Protein AF-0000000074186055 (afdb_homodimer)

Secondary structure (DSSP, 8-state):
-------------------------------------------HHHHHHGGGTSTTHHHHHHHHTT-SSHHHHHHHHTTSS-GGGGT-SSHHHHHHHHHHTT--BTTT---GGGS-TT---EE-TTT---EESSHHHHHHHHHHHHHHHHHHHHHHHHHHHHHHHHHHHHHS-TT------/-------------------------------------------HHHHHHGGGTSTTHHHHHHHHTT-SSHHHHHHHHTTSS-GGGGT-SSHHHHHHHHHHTT--BTTT---GGGS-TT---EE-TTT---EESSHHHHHHHHHHHHHHHHHHHHHHHHHHHHHHHHHHHHHS-TT------

Solvent-accessible surface area (backbone atoms only — not comparable to full-atom values): 21741 Å² total; per-residue (Å²): 136,81,81,76,77,78,77,77,78,77,77,80,73,79,74,75,74,68,74,71,72,70,65,66,75,70,70,70,69,63,67,60,73,61,74,54,78,72,61,61,64,71,50,71,66,58,49,55,49,50,27,74,80,31,77,57,44,46,57,47,44,29,56,65,53,58,39,91,44,70,66,54,52,50,33,38,62,71,65,72,42,63,54,56,83,41,76,29,94,45,55,46,57,50,37,52,45,54,59,57,64,67,57,34,17,70,55,83,52,43,41,66,89,71,45,55,93,85,48,59,75,42,61,40,86,62,45,61,76,48,26,21,54,42,70,64,40,42,61,70,33,36,81,62,45,65,75,37,37,64,55,52,26,40,52,50,41,38,51,49,52,47,48,52,52,50,52,47,44,67,74,52,51,83,78,71,67,78,69,82,122,133,81,83,77,78,78,78,76,77,76,76,78,73,79,73,75,74,67,73,71,70,70,66,67,76,72,70,69,67,64,67,62,72,62,71,56,80,73,62,63,64,71,50,71,66,59,50,55,50,50,27,76,80,33,78,57,44,46,57,48,44,30,56,66,54,59,38,92,43,68,66,52,52,51,33,38,62,70,65,72,40,62,54,55,82,41,75,29,93,42,57,45,58,50,39,51,45,52,60,56,66,67,56,33,17,69,55,82,52,44,42,65,90,70,46,56,92,84,48,58,76,42,62,41,87,63,46,61,76,46,26,21,55,42,71,66,41,43,61,70,33,36,82,64,45,65,75,36,37,64,54,52,25,40,51,48,41,38,51,48,54,46,48,53,52,51,51,48,44,67,74,52,51,84,78,70,66,77,68,82,123

Structure (mmCIF, N/CA/C/O backbone):
data_AF-0000000074186055-model_v1
#
loop_
_entity.id
_entity.type
_entity.pdbx_description
1 polymer 'MYND-type domain-containing protein'
#
loop_
_atom_site.group_PDB
_atom_site.id
_atom_site.type_symbol
_atom_site.label_atom_id
_atom_site.label_alt_id
_atom_site.label_comp_id
_atom_site.label_asym_id
_atom_site.label_entity_id
_atom_site.label_seq_id
_atom_site.pdbx_PDB_ins_code
_atom_site.Cartn_x
_atom_site.Cartn_y
_atom_site.Cartn_z
_atom_site.occupancy
_atom_site.B_iso_or_equiv
_atom_site.auth_seq_id
_atom_site.auth_comp_id
_atom_site.auth_asym_id
_atom_site.auth_atom_id
_atom_site.pdbx_PDB_model_num
ATOM 1 N N . MET A 1 1 ? 12.516 71.25 76.062 1 31.53 1 MET A N 1
ATOM 2 C CA . MET A 1 1 ? 11.945 70.688 74.812 1 31.53 1 MET A CA 1
ATOM 3 C C . MET A 1 1 ? 12.547 69.312 74.562 1 31.53 1 MET A C 1
ATOM 5 O O . MET A 1 1 ? 13.766 69.125 74.438 1 31.53 1 MET A O 1
ATOM 9 N N . ALA A 1 2 ? 11.891 68.188 74.938 1 37.94 2 ALA A N 1
ATOM 10 C CA . ALA A 1 2 ? 12.289 66.812 75.188 1 37.94 2 ALA A CA 1
ATOM 11 C C . ALA A 1 2 ? 12.719 66.125 73.875 1 37.94 2 ALA A C 1
ATOM 13 O O . ALA A 1 2 ? 12.234 66.438 72.812 1 37.94 2 ALA A O 1
ATOM 14 N N . PRO A 1 3 ? 13.883 65.438 73.812 1 41.94 3 PRO A N 1
ATOM 15 C CA . PRO A 1 3 ? 14.594 64.812 72.688 1 41.94 3 PRO A CA 1
ATOM 16 C C . PRO A 1 3 ? 13.797 63.688 72.062 1 41.94 3 PRO A C 1
ATOM 18 O O . PRO A 1 3 ? 13.109 62.938 72.75 1 41.94 3 PRO A O 1
ATOM 21 N N . ARG A 1 4 ? 13.164 63.875 70.938 1 39.94 4 ARG A N 1
ATOM 22 C CA . ARG A 1 4 ? 12.297 63.031 70.125 1 39.94 4 ARG A CA 1
ATOM 23 C C . ARG A 1 4 ? 12.992 61.719 69.812 1 39.94 4 ARG A C 1
ATOM 25 O O . ARG A 1 4 ? 14.117 61.719 69.25 1 39.94 4 ARG A O 1
ATOM 32 N N . SER A 1 5 ? 12.82 60.719 70.625 1 34.84 5 SER A N 1
ATOM 33 C CA . SER A 1 5 ? 13.336 59.375 70.5 1 34.84 5 SER A CA 1
ATOM 34 C C . SER A 1 5 ? 13.102 58.812 69.125 1 34.84 5 SER A C 1
ATOM 36 O O . SER A 1 5 ? 12 58.875 68.562 1 34.84 5 SER A O 1
ATOM 38 N N . ARG A 1 6 ? 14.094 58.781 68.25 1 36.84 6 ARG A N 1
ATOM 39 C CA . ARG A 1 6 ? 14.188 58.312 66.875 1 36.84 6 ARG A CA 1
ATOM 40 C C . ARG A 1 6 ? 13.797 56.844 66.75 1 36.84 6 ARG A C 1
ATOM 42 O O . ARG A 1 6 ? 14.445 56 67.375 1 36.84 6 ARG A O 1
ATOM 49 N N . GLN A 1 7 ? 12.508 56.531 66.812 1 30.34 7 GLN A N 1
ATOM 50 C CA . GLN A 1 7 ? 12.023 55.156 66.75 1 30.34 7 GLN A CA 1
ATOM 51 C C . GLN A 1 7 ? 12.641 54.406 65.562 1 30.34 7 GLN A C 1
ATOM 53 O O . GLN A 1 7 ? 12.648 54.906 64.438 1 30.34 7 GLN A O 1
ATOM 58 N N . ARG A 1 8 ? 13.578 53.5 65.812 1 30.53 8 ARG A N 1
ATOM 59 C CA . ARG A 1 8 ? 14.336 52.594 64.938 1 30.53 8 ARG A CA 1
ATOM 60 C C . ARG A 1 8 ? 13.398 51.688 64.125 1 30.53 8 ARG A C 1
ATOM 62 O O . ARG A 1 8 ? 12.562 50.969 64.688 1 30.53 8 ARG A O 1
ATOM 69 N N . ARG A 1 9 ? 12.922 52.125 63.031 1 31.14 9 ARG A N 1
ATOM 70 C CA . ARG A 1 9 ? 12.039 51.312 62.188 1 31.14 9 ARG A CA 1
ATOM 71 C C . ARG A 1 9 ? 12.625 49.938 61.906 1 31.14 9 ARG A C 1
ATOM 73 O O . ARG A 1 9 ? 13.82 49.812 61.625 1 31.14 9 ARG A O 1
ATOM 80 N N . HIS A 1 10 ? 12.195 48.906 62.625 1 29.44 10 HIS A N 1
ATOM 81 C CA . HIS A 1 10 ? 12.539 47.5 62.469 1 29.44 10 HIS A CA 1
ATOM 82 C C . HIS A 1 10 ? 12.445 47.031 61.031 1 29.44 10 HIS A C 1
ATOM 84 O O . HIS A 1 10 ? 11.516 47.438 60.312 1 29.44 10 HIS A O 1
ATOM 90 N N . LYS A 1 11 ? 13.57 46.812 60.375 1 30.84 11 LYS A N 1
ATOM 91 C CA . LYS A 1 11 ? 13.766 46.281 59.031 1 30.84 11 LYS A CA 1
ATOM 92 C C . LYS A 1 11 ? 13.008 44.969 58.844 1 30.84 11 LYS A C 1
ATOM 94 O O . LYS A 1 11 ? 13.094 44.094 59.688 1 30.84 11 LYS A O 1
ATOM 99 N N . LYS A 1 12 ? 11.82 45.062 58.219 1 31.42 12 LYS A N 1
ATOM 100 C CA . LYS A 1 12 ? 11.016 43.906 57.844 1 31.42 12 LYS A CA 1
ATOM 101 C C . LYS A 1 12 ? 11.883 42.812 57.219 1 31.42 12 LYS A C 1
ATOM 103 O O . LYS A 1 12 ? 12.82 43.094 56.469 1 31.42 12 LYS A O 1
ATOM 108 N N . SER A 1 13 ? 11.992 41.625 57.812 1 32.31 13 SER A N 1
ATOM 109 C CA . SER A 1 13 ? 12.672 40.406 57.469 1 32.31 13 SER A CA 1
ATOM 110 C C . SER A 1 13 ? 12.273 39.906 56.094 1 32.31 13 SER A C 1
ATOM 112 O O . SER A 1 13 ? 11.102 40 55.688 1 32.31 13 SER A O 1
ATOM 114 N N . PRO A 1 14 ? 13.258 39.812 55.188 1 31.3 14 PRO A N 1
ATOM 115 C CA . PRO A 1 14 ? 13.031 39.406 53.812 1 31.3 14 PRO A CA 1
ATOM 116 C C . PRO A 1 14 ? 12.266 38.094 53.688 1 31.3 14 PRO A C 1
ATOM 118 O O . PRO A 1 14 ? 12.391 37.219 54.562 1 31.3 14 PRO A O 1
ATOM 121 N N . SER A 1 15 ? 10.969 38.188 53.406 1 31.44 15 SER A N 1
ATOM 122 C CA . SER A 1 15 ? 10.141 37 53.156 1 31.44 15 SER A CA 1
ATOM 123 C C . SER A 1 15 ? 10.883 35.969 52.312 1 31.44 15 SER A C 1
ATOM 125 O O . SER A 1 15 ? 11.656 36.344 51.438 1 31.44 15 SER A O 1
ATOM 127 N N . SER A 1 16 ? 11.211 34.875 52.938 1 29.39 16 SER A N 1
ATOM 128 C CA . SER A 1 16 ? 11.805 33.656 52.375 1 29.39 16 SER A CA 1
ATOM 129 C C . SER A 1 16 ? 11.086 33.219 51.094 1 29.39 16 SER A C 1
ATOM 131 O O . SER A 1 16 ? 9.875 33 51.125 1 29.39 16 SER A O 1
ATOM 133 N N . VAL A 1 17 ? 11.445 33.906 50 1 33.75 17 VAL A N 1
ATOM 134 C CA . VAL A 1 17 ? 10.898 33.438 48.719 1 33.75 17 VAL A CA 1
ATOM 135 C C . VAL A 1 17 ? 10.938 31.922 48.656 1 33.75 17 VAL A C 1
ATOM 137 O O . VAL A 1 17 ? 12 31.312 48.812 1 33.75 17 VAL A O 1
ATOM 140 N N . THR A 1 18 ? 9.875 31.281 49.188 1 35.22 18 THR A N 1
ATOM 141 C CA . THR A 1 18 ? 9.758 29.828 49.031 1 35.22 18 THR A CA 1
ATOM 142 C C . THR A 1 18 ? 10.203 29.406 47.656 1 35.22 18 THR A C 1
ATOM 144 O O . THR A 1 18 ? 9.836 30.031 46.656 1 35.22 18 THR A O 1
ATOM 147 N N . PRO A 1 19 ? 11.398 28.781 47.625 1 32.88 19 PRO A N 1
ATOM 148 C CA . PRO A 1 19 ? 11.852 28.328 46.312 1 32.88 19 PRO A CA 1
ATOM 149 C C . PRO A 1 19 ? 10.742 27.625 45.5 1 32.88 19 PRO A C 1
ATOM 151 O O . PRO A 1 19 ? 9.977 26.844 46.062 1 32.88 19 PRO A O 1
ATOM 154 N N . VAL A 1 20 ? 10.031 28.422 44.688 1 36.06 20 VAL A N 1
ATOM 155 C CA . VAL A 1 20 ? 9.086 27.719 43.812 1 36.06 20 VAL A CA 1
ATOM 156 C C . VAL A 1 20 ? 9.719 26.422 43.344 1 36.06 20 VAL A C 1
ATOM 158 O O . VAL A 1 20 ? 10.797 26.438 42.75 1 36.06 20 VAL A O 1
ATOM 161 N N . VAL A 1 21 ? 9.555 25.344 44.094 1 29.86 21 VAL A N 1
ATOM 162 C CA . VAL A 1 21 ? 9.93 24.031 43.562 1 29.86 21 VAL A CA 1
ATOM 163 C C . VAL A 1 21 ? 9.523 23.953 42.094 1 29.86 21 VAL A C 1
ATOM 165 O O . VAL A 1 21 ? 8.344 24.062 41.75 1 29.86 21 VAL A O 1
ATOM 168 N N . VAL A 1 22 ? 10.375 24.625 41.25 1 31.83 22 VAL A N 1
ATOM 169 C CA . VAL A 1 22 ? 10.133 24.359 39.812 1 31.83 22 VAL A CA 1
ATOM 170 C C . VAL A 1 22 ? 9.797 22.875 39.625 1 31.83 22 VAL A C 1
ATOM 172 O O . VAL A 1 22 ? 10.562 22 40.031 1 31.83 22 VAL A O 1
ATOM 175 N N . THR A 1 23 ? 8.539 22.516 40.031 1 32.12 23 THR A N 1
ATOM 176 C CA . THR A 1 23 ? 8.227 21.141 39.656 1 32.12 23 THR A CA 1
ATOM 177 C C . THR A 1 23 ? 8.82 20.797 38.281 1 32.12 23 THR A C 1
ATOM 179 O O . THR A 1 23 ? 8.703 21.578 37.344 1 32.12 23 THR A O 1
ATOM 182 N N . PRO A 1 24 ? 9.938 20.078 38.375 1 31.02 24 PRO A N 1
ATOM 183 C CA . PRO A 1 24 ? 10.492 19.719 37.062 1 31.02 24 PRO A CA 1
ATOM 184 C C . PRO A 1 24 ? 9.406 19.422 36.031 1 31.02 24 PRO A C 1
ATOM 186 O O . PRO A 1 24 ? 8.289 19.031 36.406 1 31.02 24 PRO A O 1
ATOM 189 N N . PRO A 1 25 ? 9.469 20.25 34.938 1 30.92 25 PRO A N 1
ATOM 190 C CA . PRO A 1 25 ? 8.5 19.891 33.906 1 30.92 25 PRO A CA 1
ATOM 191 C C . PRO A 1 25 ? 8.258 18.375 33.844 1 30.92 25 PRO A C 1
ATOM 193 O O . PRO A 1 25 ? 9.148 17.594 34.156 1 30.92 25 PRO A O 1
ATOM 196 N N . THR A 1 26 ? 7.105 17.969 34.312 1 30.53 26 THR A N 1
ATOM 197 C CA . THR A 1 26 ? 6.691 16.594 34.094 1 30.53 26 THR A CA 1
ATOM 198 C C . THR A 1 26 ? 7.191 16.109 32.719 1 30.53 26 THR A C 1
ATOM 200 O O . THR A 1 26 ? 7.117 16.844 31.734 1 30.53 26 THR A O 1
ATOM 203 N N . VAL A 1 27 ? 8.266 15.406 32.812 1 30.95 27 VAL A N 1
ATOM 204 C CA . VAL A 1 27 ? 8.688 14.609 31.688 1 30.95 27 VAL A CA 1
ATOM 205 C C . VAL A 1 27 ? 7.465 14.086 30.938 1 30.95 27 VAL A C 1
ATOM 207 O O . VAL A 1 27 ? 6.66 13.328 31.484 1 30.95 27 VAL A O 1
ATOM 210 N N . VAL A 1 28 ? 6.809 15.039 30.281 1 30.77 28 VAL A N 1
ATOM 211 C CA . VAL A 1 28 ? 5.875 14.43 29.344 1 30.77 28 VAL A CA 1
ATOM 212 C C . VAL A 1 28 ? 6.438 13.094 28.859 1 30.77 28 VAL A C 1
ATOM 214 O O . VAL A 1 28 ? 7.547 13.039 28.328 1 30.77 28 VAL A O 1
ATOM 217 N N . THR A 1 29 ? 6.266 12.109 29.703 1 28.66 29 THR A N 1
ATOM 218 C CA . THR A 1 29 ? 6.496 10.781 29.156 1 28.66 29 THR A CA 1
ATOM 219 C C . THR A 1 29 ? 6.047 10.719 27.688 1 28.66 29 THR A C 1
ATOM 221 O O . THR A 1 29 ? 4.859 10.859 27.391 1 28.66 29 THR A O 1
ATOM 224 N N . SER A 1 30 ? 6.809 11.422 26.969 1 30.27 30 SER A N 1
ATOM 225 C CA . SER A 1 30 ? 6.633 11.133 25.547 1 30.27 30 SER A CA 1
ATOM 226 C C . SER A 1 30 ? 6.238 9.672 25.328 1 30.27 30 SER A C 1
ATOM 228 O O . SER A 1 30 ? 6.988 8.758 25.688 1 30.27 30 SER A O 1
ATOM 230 N N . VAL A 1 31 ? 5.082 9.414 25.859 1 29.95 31 VAL A N 1
ATOM 231 C CA . VAL A 1 31 ? 4.742 8.078 25.375 1 29.95 31 VAL A CA 1
ATOM 232 C C . VAL A 1 31 ? 5.316 7.883 23.969 1 29.95 31 VAL A C 1
ATOM 234 O O . VAL A 1 31 ? 5.012 8.656 23.047 1 29.95 31 VAL A O 1
ATOM 237 N N . PRO A 1 32 ? 6.652 7.738 23.938 1 30.91 32 PRO A N 1
ATOM 238 C CA . PRO A 1 32 ? 7.137 7.344 22.609 1 30.91 32 PRO A CA 1
ATOM 239 C C . PRO A 1 32 ? 6.133 6.48 21.844 1 30.91 32 PRO A C 1
ATOM 241 O O . PRO A 1 32 ? 5.617 5.5 22.391 1 30.91 32 PRO A O 1
ATOM 244 N N . LEU A 1 33 ? 5.082 7.043 21.484 1 32.78 33 LEU A N 1
ATOM 245 C CA . LEU A 1 33 ? 4.609 6.148 20.438 1 32.78 33 LEU A CA 1
ATOM 246 C C . LEU A 1 33 ? 5.766 5.367 19.812 1 32.78 33 LEU A C 1
ATOM 248 O O . LEU A 1 33 ? 6.582 5.934 19.078 1 32.78 33 LEU A O 1
ATOM 252 N N . THR A 1 34 ? 6.512 4.645 20.625 1 32.16 34 THR A N 1
ATOM 253 C CA . THR A 1 34 ? 7.34 3.586 20.062 1 32.16 34 THR A CA 1
ATOM 254 C C . THR A 1 34 ? 6.75 3.084 18.734 1 32.16 34 THR A C 1
ATOM 256 O O . THR A 1 34 ? 5.777 2.326 18.734 1 32.16 34 THR A O 1
ATOM 259 N N . LEU A 1 35 ? 6.242 3.885 17.922 1 37.91 35 LEU A N 1
ATOM 260 C CA . LEU A 1 35 ? 6.488 3.232 16.641 1 37.91 35 LEU A CA 1
ATOM 261 C C . LEU A 1 35 ? 7.656 2.262 16.734 1 37.91 35 LEU A C 1
ATOM 263 O O . LEU A 1 35 ? 8.82 2.672 16.672 1 37.91 35 LEU A O 1
ATOM 267 N N . SER A 1 36 ? 7.867 1.578 17.875 1 35.53 36 SER A N 1
ATOM 268 C CA . SER A 1 36 ? 8.742 0.413 17.875 1 35.53 36 SER A CA 1
ATOM 269 C C . SER A 1 36 ? 9.078 -0.037 16.469 1 35.53 36 SER A C 1
ATOM 271 O O . SER A 1 36 ? 8.312 0.214 15.531 1 35.53 36 SER A O 1
ATOM 273 N N . LYS A 1 37 ? 10.312 -0.245 16.281 1 41.28 37 LYS A N 1
ATOM 274 C CA . LYS A 1 37 ? 10.93 -0.865 15.109 1 41.28 37 LYS A CA 1
ATOM 275 C C . LYS A 1 37 ? 9.992 -1.886 14.477 1 41.28 37 LYS A C 1
ATOM 277 O O . LYS A 1 37 ? 9.992 -3.061 14.844 1 41.28 37 LYS A O 1
ATOM 282 N N . SER A 1 38 ? 8.82 -1.97 14.758 1 43.78 38 SER A N 1
ATOM 283 C CA . SER A 1 38 ? 8.141 -3.01 13.984 1 43.78 38 SER A CA 1
ATOM 284 C C . SER A 1 38 ? 8.703 -3.102 12.57 1 43.78 38 SER A C 1
ATOM 286 O O . SER A 1 38 ? 8.297 -2.348 11.688 1 43.78 38 SER A O 1
ATOM 288 N N . ASP A 1 39 ? 9.914 -3.055 12.414 1 44.44 39 ASP A N 1
ATOM 289 C CA . ASP A 1 39 ? 10.703 -3.324 11.219 1 44.44 39 ASP A CA 1
ATOM 290 C C . ASP A 1 39 ? 10.039 -4.395 10.352 1 44.44 39 ASP A C 1
ATOM 292 O O . ASP A 1 39 ? 9.945 -5.555 10.75 1 44.44 39 ASP A O 1
ATOM 296 N N . PRO A 1 40 ? 8.93 -4.223 9.875 1 51.97 40 PRO A N 1
ATOM 297 C CA . PRO A 1 40 ? 8.461 -5.246 8.938 1 51.97 40 PRO A CA 1
ATOM 298 C C . PRO A 1 40 ? 9.586 -5.848 8.102 1 51.97 40 PRO A C 1
ATOM 300 O O . PRO A 1 40 ? 9.359 -6.301 6.98 1 51.97 40 PRO A O 1
ATOM 303 N N . SER A 1 41 ? 10.836 -5.668 8.516 1 67.06 41 SER A N 1
ATOM 304 C CA . SER A 1 41 ? 11.945 -6.02 7.633 1 67.06 41 SER A CA 1
ATOM 305 C C . SER A 1 41 ? 11.992 -7.52 7.371 1 67.06 41 SER A C 1
ATOM 307 O O . SER A 1 41 ? 11.984 -8.32 8.305 1 67.06 41 SER A O 1
ATOM 309 N N . ILE A 1 42 ? 11.477 -7.871 6.305 1 79.5 42 ILE A N 1
ATOM 310 C CA . ILE A 1 42 ? 11.578 -9.258 5.871 1 79.5 42 ILE A CA 1
ATOM 311 C C . ILE A 1 42 ? 13.008 -9.758 6.062 1 79.5 42 ILE A C 1
ATOM 313 O O . ILE A 1 42 ? 13.969 -9.055 5.746 1 79.5 42 ILE A O 1
ATOM 317 N N . ASP A 1 43 ? 13.172 -10.891 6.797 1 87.38 43 ASP A N 1
ATOM 318 C CA . ASP A 1 43 ? 14.508 -11.469 6.922 1 87.38 43 ASP A CA 1
ATOM 319 C C . ASP A 1 43 ? 14.898 -12.242 5.664 1 87.38 43 ASP A C 1
ATOM 321 O O . ASP A 1 43 ? 14.125 -12.289 4.699 1 87.38 43 ASP A O 1
ATOM 325 N N . ALA A 1 44 ? 16.125 -12.82 5.684 1 91.44 44 ALA A N 1
ATOM 326 C CA . ALA A 1 44 ? 16.641 -13.508 4.508 1 91.44 44 ALA A CA 1
ATOM 327 C C . ALA A 1 44 ? 15.789 -14.727 4.156 1 91.44 44 ALA A C 1
ATOM 329 O O . ALA A 1 44 ? 15.484 -14.961 2.984 1 91.44 44 ALA A O 1
ATOM 330 N N . LEU A 1 45 ? 15.406 -15.422 5.109 1 88.69 45 LEU A N 1
ATOM 331 C CA . LEU A 1 45 ? 14.594 -16.609 4.879 1 88.69 45 LEU A CA 1
ATOM 332 C C . LEU A 1 45 ? 13.273 -16.25 4.203 1 88.69 45 LEU A C 1
ATOM 334 O O . LEU A 1 45 ? 12.867 -16.891 3.232 1 88.69 45 LEU A O 1
ATOM 338 N N . GLY A 1 46 ? 12.719 -15.281 4.719 1 86.44 46 GLY A N 1
ATOM 339 C CA . GLY A 1 46 ? 11.477 -14.812 4.125 1 86.44 46 GLY A CA 1
ATOM 340 C C . GLY A 1 46 ? 11.648 -14.32 2.697 1 86.44 46 GLY A C 1
ATOM 341 O O . GLY A 1 46 ? 10.828 -14.625 1.829 1 86.44 46 GLY A O 1
ATOM 342 N N . PHE A 1 47 ? 12.727 -13.641 2.484 1 90.12 47 PHE A N 1
ATOM 343 C CA . PHE A 1 47 ? 13.023 -13.109 1.159 1 90.12 47 PHE A CA 1
ATOM 344 C C . PHE A 1 47 ? 13.164 -14.234 0.141 1 90.12 47 PHE A C 1
ATOM 346 O O . PHE A 1 47 ? 12.555 -14.188 -0.931 1 90.12 47 PHE A O 1
ATOM 353 N N . PHE A 1 48 ? 13.766 -15.266 0.51 1 91.88 48 PHE A N 1
ATOM 354 C CA . PHE A 1 48 ? 14.031 -16.344 -0.441 1 91.88 48 PHE A CA 1
ATOM 355 C C . PHE A 1 48 ? 12.867 -17.312 -0.502 1 91.88 48 PHE A C 1
ATOM 357 O O . PHE A 1 48 ? 12.766 -18.125 -1.432 1 91.88 48 PHE A O 1
ATOM 364 N N . SER A 1 49 ? 11.977 -17.203 0.464 1 87.94 49 SER A N 1
ATOM 365 C CA . SER A 1 49 ? 10.797 -18.062 0.436 1 87.94 49 SER A CA 1
ATOM 366 C C . SER A 1 49 ? 9.852 -17.672 -0.691 1 87.94 49 SER A C 1
ATOM 368 O O . SER A 1 49 ? 8.977 -18.453 -1.071 1 87.94 49 SER A O 1
ATOM 370 N N . LEU A 1 50 ? 10.008 -16.531 -1.173 1 85.19 50 LEU A N 1
ATOM 371 C CA . LEU A 1 50 ? 9.203 -16.078 -2.305 1 85.19 50 LEU A CA 1
ATOM 372 C C . LEU A 1 50 ? 9.391 -17.016 -3.502 1 85.19 50 LEU A C 1
ATOM 374 O O . LEU A 1 50 ? 8.492 -17.141 -4.336 1 85.19 50 LEU A O 1
ATOM 378 N N . ASP A 1 51 ? 10.523 -17.688 -3.512 1 87.94 51 ASP A N 1
ATOM 379 C CA . ASP A 1 51 ? 10.859 -18.562 -4.629 1 87.94 51 ASP A CA 1
ATOM 380 C C . ASP A 1 51 ? 10.07 -19.859 -4.559 1 87.94 51 ASP A C 1
ATOM 382 O O . ASP A 1 51 ? 10.016 -20.625 -5.531 1 87.94 51 ASP A O 1
ATOM 386 N N . ASN A 1 52 ? 9.5 -20.141 -3.455 1 84.19 52 ASN A N 1
ATOM 387 C CA . ASN A 1 52 ? 8.812 -21.422 -3.271 1 84.19 52 ASN A CA 1
ATOM 388 C C . ASN A 1 52 ? 7.59 -21.531 -4.18 1 84.19 52 ASN A C 1
ATOM 390 O O . ASN A 1 52 ? 7.309 -22.594 -4.723 1 84.19 52 ASN A O 1
ATOM 394 N N . ASN A 1 53 ? 6.898 -20.453 -4.406 1 81.06 53 ASN A N 1
ATOM 395 C CA . ASN A 1 53 ? 5.688 -20.469 -5.219 1 81.06 53 ASN A CA 1
ATOM 396 C C . ASN A 1 53 ? 5.938 -19.906 -6.613 1 81.06 53 ASN A C 1
ATOM 398 O O . ASN A 1 53 ? 5.254 -20.266 -7.57 1 81.06 53 ASN A O 1
ATOM 402 N N . VAL A 1 54 ? 6.898 -19.016 -6.629 1 83.94 54 VAL A N 1
ATOM 403 C CA . VAL A 1 54 ? 7.277 -18.422 -7.91 1 83.94 54 VAL A CA 1
ATOM 404 C C . VAL A 1 54 ? 8.789 -18.547 -8.109 1 83.94 54 VAL A C 1
ATOM 406 O O . VAL A 1 54 ? 9.539 -17.609 -7.824 1 83.94 54 VAL A O 1
ATOM 409 N N . PRO A 1 55 ? 9.125 -19.609 -8.75 1 84.31 55 PRO A N 1
ATOM 410 C CA . PRO A 1 55 ? 10.57 -19.828 -8.898 1 84.31 55 PRO A CA 1
ATOM 411 C C . PRO A 1 55 ? 11.273 -18.703 -9.633 1 84.31 55 PRO A C 1
ATOM 413 O O . PRO A 1 55 ? 10.828 -18.281 -10.711 1 84.31 55 PRO A O 1
ATOM 416 N N . GLY A 1 56 ? 12.359 -18.156 -8.992 1 87.44 56 GLY A N 1
ATOM 417 C CA . GLY A 1 56 ? 13.164 -17.109 -9.617 1 87.44 56 GLY A CA 1
ATOM 418 C C . GLY A 1 56 ? 12.75 -15.711 -9.203 1 87.44 56 GLY A C 1
ATOM 419 O O . GLY A 1 56 ? 13.391 -14.734 -9.594 1 87.44 56 GLY A O 1
ATOM 420 N N . LEU A 1 57 ? 11.766 -15.617 -8.445 1 89.25 57 LEU A N 1
ATOM 421 C CA . LEU A 1 57 ? 11.234 -14.305 -8.086 1 89.25 57 LEU A CA 1
ATOM 422 C C . LEU A 1 57 ? 12.258 -13.5 -7.289 1 89.25 57 LEU A C 1
ATOM 424 O O . LEU A 1 57 ? 12.453 -12.312 -7.547 1 89.25 57 LEU A O 1
ATOM 428 N N . SER A 1 58 ? 12.914 -14.141 -6.285 1 91.19 58 SER A N 1
ATOM 429 C CA . SER A 1 58 ? 13.891 -13.43 -5.48 1 91.19 58 SER A CA 1
ATOM 430 C C . SE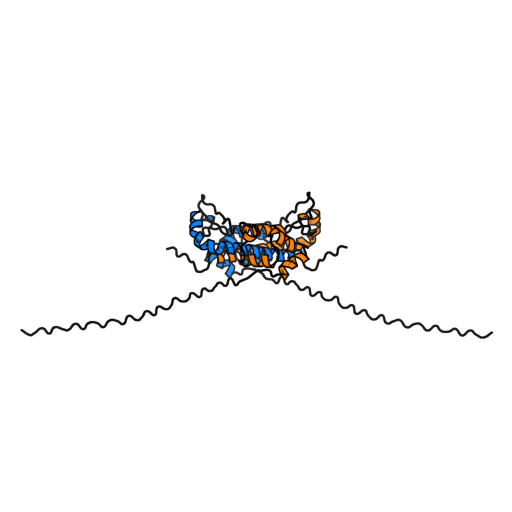R A 1 58 ? 15.016 -12.859 -6.344 1 91.19 58 SER A C 1
ATOM 432 O O . SER A 1 58 ? 15.43 -11.711 -6.156 1 91.19 58 SER A O 1
ATOM 434 N N . GLN A 1 59 ? 15.406 -13.641 -7.305 1 92.31 59 GLN A N 1
ATOM 435 C CA . GLN A 1 59 ? 16.453 -13.18 -8.211 1 92.31 59 GLN A CA 1
ATOM 436 C C . GLN A 1 59 ? 15.953 -12.055 -9.109 1 92.31 59 GLN A C 1
ATOM 438 O O . GLN A 1 59 ? 16.688 -11.117 -9.406 1 92.31 59 GLN A O 1
ATOM 443 N N . LEU A 1 60 ? 14.766 -12.164 -9.516 1 92.94 60 LEU A N 1
ATOM 444 C CA . LEU A 1 60 ? 14.18 -11.125 -10.344 1 92.94 60 LEU A CA 1
ATOM 445 C C . LEU A 1 60 ? 14.125 -9.797 -9.594 1 92.94 60 LEU A C 1
ATOM 447 O O . LEU A 1 60 ? 14.406 -8.742 -10.172 1 92.94 60 LEU A O 1
ATOM 451 N N . ILE A 1 61 ? 13.766 -9.82 -8.367 1 93.44 61 ILE A N 1
ATOM 452 C CA . ILE A 1 61 ? 13.695 -8.625 -7.539 1 93.44 61 ILE A CA 1
ATOM 453 C C . ILE A 1 61 ? 15.07 -7.957 -7.477 1 93.44 61 ILE A C 1
ATOM 455 O O . ILE A 1 61 ? 15.195 -6.762 -7.75 1 93.44 61 ILE A O 1
ATOM 459 N N . LEU A 1 62 ? 16.047 -8.766 -7.168 1 95.75 62 LEU A N 1
ATOM 460 C CA . LEU A 1 62 ? 17.406 -8.227 -7.07 1 95.75 62 LEU A CA 1
ATOM 461 C C . LEU A 1 62 ? 17.859 -7.652 -8.406 1 95.75 62 LEU A C 1
ATOM 463 O O . LEU A 1 62 ? 18.438 -6.566 -8.453 1 95.75 62 LEU A O 1
ATOM 467 N N . GLN A 1 63 ? 17.547 -8.344 -9.422 1 95.56 63 GLN A N 1
ATOM 468 C CA . GLN A 1 63 ? 17.922 -7.879 -10.758 1 95.56 63 GLN A CA 1
ATOM 469 C C . GLN A 1 63 ? 17.25 -6.543 -11.07 1 95.56 63 GLN A C 1
ATOM 471 O O . GLN A 1 63 ? 17.922 -5.609 -11.531 1 95.56 63 GLN A O 1
ATOM 476 N N . LYS A 1 64 ? 16 -6.445 -10.836 1 94.94 64 LYS A N 1
ATOM 477 C CA . LYS A 1 64 ? 15.25 -5.223 -11.125 1 94.94 64 LYS A CA 1
ATOM 478 C C . LYS A 1 64 ? 15.742 -4.062 -10.266 1 94.94 64 LYS A C 1
ATOM 480 O O . LYS A 1 64 ? 15.672 -2.904 -10.672 1 94.94 64 LYS A O 1
ATOM 485 N N . LEU A 1 65 ? 16.328 -4.34 -9.125 1 95.44 65 LEU A N 1
ATOM 486 C CA . LEU A 1 65 ? 16.781 -3.311 -8.195 1 95.44 65 LEU A CA 1
ATOM 487 C C . LEU A 1 65 ? 18.266 -3.041 -8.367 1 95.44 65 LEU A C 1
ATOM 489 O O . LEU A 1 65 ? 18.844 -2.232 -7.641 1 95.44 65 LEU A O 1
ATOM 493 N N . ASN A 1 66 ? 18.859 -3.686 -9.297 1 97.12 66 ASN A N 1
ATOM 494 C CA . ASN A 1 66 ? 20.297 -3.564 -9.539 1 97.12 66 ASN A CA 1
ATOM 495 C C . ASN A 1 66 ? 21.094 -3.883 -8.281 1 97.12 66 ASN A C 1
ATOM 497 O O . ASN A 1 66 ? 22.047 -3.164 -7.945 1 97.12 66 ASN A O 1
ATOM 501 N N . MET A 1 67 ? 20.625 -4.957 -7.605 1 97 67 MET A N 1
ATOM 502 C CA . MET A 1 67 ? 21.297 -5.398 -6.387 1 97 67 MET A CA 1
ATOM 503 C C . MET A 1 67 ? 21.812 -6.824 -6.535 1 97 67 MET A C 1
ATOM 505 O O . MET A 1 67 ? 21.203 -7.648 -7.215 1 97 67 MET A O 1
ATOM 509 N N . LYS A 1 68 ? 22.938 -7.148 -5.809 1 96.5 68 LYS A N 1
ATOM 510 C CA . LYS A 1 68 ? 23.609 -8.43 -6.016 1 96.5 68 LYS A CA 1
ATOM 511 C C . LYS A 1 68 ? 23.188 -9.445 -4.961 1 96.5 68 LYS A C 1
ATOM 513 O O . LYS A 1 68 ? 23.359 -10.656 -5.145 1 96.5 68 LYS A O 1
ATOM 518 N N . SER A 1 69 ? 22.703 -8.938 -3.877 1 96.94 69 SER A N 1
ATOM 519 C CA . SER A 1 69 ? 22.406 -9.852 -2.781 1 96.94 69 SER A CA 1
ATOM 520 C C . SER A 1 69 ? 21.328 -9.297 -1.862 1 96.94 69 SER A C 1
ATOM 522 O O . SER A 1 69 ? 21.016 -8.109 -1.917 1 96.94 69 SER A O 1
ATOM 524 N N . TYR A 1 70 ? 20.812 -10.211 -1.082 1 95.75 70 TYR A N 1
ATOM 525 C CA . TYR A 1 70 ? 19.875 -9.812 -0.043 1 95.75 70 TYR A CA 1
ATOM 526 C C . TYR A 1 70 ? 20.516 -8.805 0.91 1 95.75 70 TYR A C 1
ATOM 528 O O . TYR A 1 70 ? 19.844 -7.887 1.384 1 95.75 70 TYR A O 1
ATOM 536 N N . GLU A 1 71 ? 21.75 -8.938 1.162 1 95.75 71 GLU A N 1
ATOM 537 C CA . GLU A 1 71 ? 22.438 -8.031 2.078 1 95.75 71 GLU A CA 1
ATOM 538 C C . GLU A 1 71 ? 22.422 -6.602 1.553 1 95.75 71 GLU A C 1
ATOM 540 O O . GLU A 1 71 ? 22.234 -5.656 2.318 1 95.75 71 GLU A O 1
ATOM 545 N N . GLU A 1 72 ? 22.609 -6.508 0.256 1 95.69 72 GLU A N 1
ATOM 546 C CA . GLU A 1 72 ? 22.531 -5.18 -0.343 1 95.69 72 GLU A CA 1
ATOM 547 C C . GLU A 1 72 ? 21.125 -4.598 -0.226 1 95.69 72 GLU A C 1
ATOM 549 O O . GLU A 1 72 ? 20.953 -3.428 0.12 1 95.69 72 GLU A O 1
ATOM 554 N N . TYR A 1 73 ? 20.203 -5.43 -0.476 1 94.19 73 TYR A N 1
ATOM 555 C CA . TYR A 1 73 ? 18.797 -5.047 -0.358 1 94.19 73 TYR A CA 1
ATOM 556 C C . TYR A 1 73 ? 18.484 -4.562 1.052 1 94.19 73 TYR A C 1
ATOM 558 O O . TYR A 1 73 ? 17.922 -3.48 1.231 1 94.19 73 TYR A O 1
ATOM 566 N N . LYS A 1 74 ? 18.891 -5.324 2.037 1 92.06 74 LYS A N 1
ATOM 567 C CA . LYS A 1 74 ? 18.641 -5.004 3.438 1 92.06 74 LYS A CA 1
ATOM 568 C C . LYS A 1 74 ? 19.391 -3.736 3.854 1 92.06 74 LYS A C 1
ATOM 570 O O . LYS A 1 74 ? 18.859 -2.936 4.637 1 92.06 74 LYS A O 1
ATOM 575 N N . LEU A 1 75 ? 20.547 -3.561 3.34 1 92.12 75 LEU A N 1
ATOM 576 C CA . LEU A 1 75 ? 21.328 -2.369 3.643 1 92.12 75 LEU A CA 1
ATOM 577 C C . LEU A 1 75 ? 20.594 -1.107 3.188 1 92.12 75 LEU A C 1
ATOM 579 O O . LEU A 1 75 ? 20.578 -0.106 3.906 1 92.12 75 LEU A O 1
ATOM 583 N N . VAL A 1 76 ? 20.031 -1.2 2.045 1 91.12 76 VAL A N 1
ATOM 584 C CA . VAL A 1 76 ? 19.312 -0.049 1.514 1 91.12 76 VAL A CA 1
ATOM 585 C C . VAL A 1 76 ? 18.047 0.201 2.342 1 91.12 76 VAL A C 1
ATOM 587 O O . VAL A 1 76 ? 17.781 1.334 2.75 1 91.12 76 VAL A O 1
ATOM 590 N N . LEU A 1 77 ? 17.344 -0.829 2.643 1 88.06 77 LEU A N 1
ATOM 591 C CA . LEU A 1 77 ? 16.094 -0.707 3.363 1 88.06 77 LEU A CA 1
ATOM 592 C C . LEU A 1 77 ? 16.312 -0.174 4.773 1 88.06 77 LEU A C 1
ATOM 594 O O . LEU A 1 77 ? 15.469 0.54 5.316 1 88.06 77 LEU A O 1
ATOM 598 N N . ASP A 1 78 ? 17.453 -0.49 5.281 1 85.44 78 ASP A N 1
ATOM 599 C CA . ASP A 1 78 ? 17.766 -0.055 6.637 1 85.44 78 ASP A CA 1
ATOM 600 C C . ASP A 1 78 ? 18.375 1.345 6.637 1 85.44 78 ASP A C 1
ATOM 602 O O . ASP A 1 78 ? 18.719 1.88 7.695 1 85.44 78 ASP A O 1
ATOM 606 N N . GLY A 1 79 ? 18.531 1.891 5.516 1 85.12 79 GLY A N 1
ATOM 607 C CA . GLY A 1 79 ? 19.047 3.246 5.41 1 85.12 79 GLY A CA 1
ATOM 608 C C . GLY A 1 79 ? 20.562 3.307 5.41 1 85.12 79 GLY A C 1
ATOM 609 O O . GLY A 1 79 ? 21.141 4.379 5.586 1 85.12 79 GLY A O 1
ATOM 610 N N . GLY A 1 80 ? 21.141 2.174 5.305 1 87.12 80 GLY A N 1
ATOM 611 C CA . GLY A 1 80 ? 22.594 2.109 5.336 1 87.12 80 GLY A CA 1
ATOM 612 C C . GLY A 1 80 ? 23.234 2.473 4.012 1 87.12 80 GLY A C 1
ATOM 613 O O . GLY A 1 80 ? 24.453 2.707 3.943 1 87.12 80 GLY A O 1
ATOM 614 N N . ALA A 1 81 ? 22.562 2.402 2.975 1 90.12 81 ALA A N 1
ATOM 615 C CA . ALA A 1 81 ? 23.047 2.762 1.646 1 90.12 81 ALA A CA 1
ATOM 616 C C . ALA A 1 81 ? 22 3.555 0.871 1 90.12 81 ALA A C 1
ATOM 618 O O . ALA A 1 81 ? 20.797 3.338 1.045 1 90.12 81 ALA A O 1
ATOM 619 N N . SER A 1 82 ? 22.484 4.375 0.014 1 90.56 82 SER A N 1
ATOM 620 C CA . SER A 1 82 ? 21.594 5.176 -0.816 1 90.56 82 SER A CA 1
ATOM 621 C C . SER A 1 82 ? 21.172 4.41 -2.064 1 90.56 82 SER A C 1
ATOM 623 O O . SER A 1 82 ? 21.969 3.676 -2.65 1 90.56 82 SER A O 1
ATOM 625 N N . VAL A 1 83 ? 19.984 4.699 -2.455 1 91.5 83 VAL A N 1
ATOM 626 C CA . VAL A 1 83 ? 19.453 4.043 -3.645 1 91.5 83 VAL A CA 1
ATOM 627 C C . VAL A 1 83 ? 20.203 4.523 -4.879 1 91.5 83 VAL A C 1
ATOM 629 O O . VAL A 1 83 ? 20.219 3.846 -5.91 1 91.5 83 VAL A O 1
ATOM 632 N N . SER A 1 84 ? 20.766 5.734 -4.762 1 92.19 84 SER A N 1
ATOM 633 C CA . SER A 1 84 ? 21.5 6.285 -5.891 1 92.19 84 SER A CA 1
ATOM 634 C C . SER A 1 84 ? 22.672 5.379 -6.277 1 92.19 84 SER A C 1
ATOM 636 O O . SER A 1 84 ? 23.047 5.309 -7.453 1 92.19 84 SER A O 1
ATOM 638 N N . GLY A 1 85 ? 23.172 4.727 -5.312 1 94.38 85 GLY A N 1
ATOM 639 C CA . GLY A 1 85 ? 24.266 3.789 -5.578 1 94.38 85 GLY A CA 1
ATOM 640 C C . GLY A 1 85 ? 23.828 2.594 -6.402 1 94.38 85 GLY A C 1
ATOM 641 O O . GLY A 1 85 ? 24.656 1.84 -6.902 1 94.38 85 GLY A O 1
ATOM 642 N N . PHE A 1 86 ? 22.562 2.516 -6.621 1 95.56 86 PHE A N 1
ATOM 643 C CA . PHE A 1 86 ? 22.016 1.39 -7.371 1 95.56 86 PHE A CA 1
ATOM 644 C C . PHE A 1 86 ? 21.266 1.872 -8.609 1 95.56 86 PHE A C 1
ATOM 646 O O . PHE A 1 86 ? 20.469 1.137 -9.18 1 95.56 86 PHE A O 1
ATOM 653 N N . GLY A 1 87 ? 21.484 3.088 -8.922 1 94.31 87 GLY A N 1
ATOM 654 C CA . GLY A 1 87 ? 20.984 3.598 -10.188 1 94.31 87 GLY A CA 1
ATOM 655 C C . GLY A 1 87 ? 19.609 4.246 -10.078 1 94.31 87 GLY A C 1
ATOM 656 O O . GLY A 1 87 ? 18.984 4.555 -11.094 1 94.31 87 GLY A O 1
ATOM 657 N N . PHE A 1 88 ? 19.172 4.441 -8.898 1 92.56 88 PHE A N 1
ATOM 658 C CA . PHE A 1 88 ? 17.859 5.062 -8.727 1 92.56 88 PHE A CA 1
ATOM 659 C C . PHE A 1 88 ? 18.016 6.535 -8.359 1 92.56 88 PHE A C 1
ATOM 661 O O . PHE A 1 88 ? 18.891 6.902 -7.574 1 92.56 88 PHE A O 1
ATOM 668 N N . ARG A 1 89 ? 17.172 7.352 -8.906 1 86.81 89 ARG A N 1
ATOM 669 C CA . ARG A 1 89 ? 17.188 8.781 -8.602 1 86.81 89 ARG A CA 1
ATOM 670 C C . ARG A 1 89 ? 16.562 9.047 -7.234 1 86.81 89 ARG A C 1
ATOM 672 O O . ARG A 1 89 ? 16.969 9.984 -6.539 1 86.81 89 ARG A O 1
ATOM 679 N N . CYS A 1 90 ? 15.555 8.195 -6.883 1 84.56 90 CYS A N 1
ATOM 680 C CA . CYS A 1 90 ? 14.867 8.32 -5.605 1 84.56 90 CYS A CA 1
ATOM 681 C C . CYS A 1 90 ? 14.266 6.988 -5.176 1 84.56 90 CYS A C 1
ATOM 683 O O . CYS A 1 90 ? 14.156 6.062 -5.98 1 84.56 90 CYS A O 1
ATOM 685 N N . PRO A 1 91 ? 13.938 6.859 -3.98 1 85.88 91 PRO A N 1
ATOM 686 C CA . PRO A 1 91 ? 13.383 5.602 -3.471 1 85.88 91 PRO A CA 1
ATOM 687 C C . PRO A 1 91 ? 12.062 5.227 -4.137 1 85.88 91 PRO A C 1
ATOM 689 O O . PRO A 1 91 ? 11.734 4.043 -4.242 1 85.88 91 PRO A O 1
ATOM 692 N N . GLN A 1 92 ? 11.352 6.203 -4.594 1 85.56 92 GLN A N 1
ATOM 693 C CA . GLN A 1 92 ? 10.086 5.926 -5.262 1 85.56 92 GLN A CA 1
ATOM 694 C C . GLN A 1 92 ? 10.297 5.062 -6.504 1 85.56 92 GLN A C 1
ATOM 696 O O . GLN A 1 92 ? 9.5 4.164 -6.789 1 85.56 92 GLN A O 1
ATOM 701 N N . GLU A 1 93 ? 11.336 5.434 -7.199 1 89.44 93 GLU A N 1
ATOM 702 C CA . GLU A 1 93 ? 11.664 4.621 -8.367 1 89.44 93 GLU A CA 1
ATOM 703 C C . GLU A 1 93 ? 11.945 3.174 -7.973 1 89.44 93 GLU A C 1
ATOM 705 O O . GLU A 1 93 ? 11.516 2.246 -8.664 1 89.44 93 GLU A O 1
ATOM 710 N N . MET A 1 94 ? 12.617 3.035 -6.918 1 90.31 94 MET A N 1
ATOM 711 C CA . MET A 1 94 ? 12.906 1.699 -6.406 1 90.31 94 MET A CA 1
ATOM 712 C C . MET A 1 94 ? 11.617 0.973 -6.035 1 90.31 94 MET A C 1
ATOM 714 O O . MET A 1 94 ? 11.461 -0.212 -6.336 1 90.31 94 MET A O 1
ATOM 718 N N . PHE A 1 95 ? 10.797 1.654 -5.391 1 90.69 95 PHE A N 1
ATOM 719 C CA . PHE A 1 95 ? 9.492 1.109 -5.02 1 90.69 95 PHE A CA 1
ATOM 720 C C . PHE A 1 95 ? 8.75 0.602 -6.246 1 90.69 95 PHE A C 1
ATOM 722 O O . PHE A 1 95 ? 8.25 -0.525 -6.25 1 90.69 95 PHE A O 1
ATOM 729 N N . GLN A 1 96 ? 8.734 1.408 -7.262 1 89.25 96 GLN A N 1
ATOM 730 C CA . GLN A 1 96 ? 8.031 1.045 -8.484 1 89.25 96 GLN A CA 1
ATOM 731 C C . GLN A 1 96 ? 8.641 -0.199 -9.125 1 89.25 96 GLN A C 1
ATOM 733 O O . GLN A 1 96 ? 7.922 -1.083 -9.594 1 89.25 96 GLN A O 1
ATOM 738 N N . LYS A 1 97 ? 9.883 -0.249 -9.195 1 92.75 97 LYS A N 1
ATOM 739 C CA . LYS A 1 97 ? 10.562 -1.402 -9.773 1 92.75 97 LYS A CA 1
ATOM 740 C C . LYS A 1 97 ? 10.266 -2.674 -8.984 1 92.75 97 LYS A C 1
ATOM 742 O O . LYS A 1 97 ? 10.078 -3.744 -9.57 1 92.75 97 LYS A O 1
ATOM 747 N N . MET A 1 98 ? 10.227 -2.551 -7.695 1 91.12 98 MET A N 1
ATOM 748 C CA . MET A 1 98 ? 9.891 -3.697 -6.855 1 91.12 98 MET A CA 1
ATOM 749 C C . MET A 1 98 ? 8.461 -4.16 -7.105 1 91.12 98 MET A C 1
ATOM 751 O O . MET A 1 98 ? 8.203 -5.355 -7.262 1 91.12 98 MET A O 1
ATOM 755 N N . GLU A 1 99 ? 7.559 -3.256 -7.145 1 88.69 99 GLU A N 1
ATOM 756 C CA . GLU A 1 99 ? 6.156 -3.574 -7.406 1 88.69 99 GLU A CA 1
ATOM 757 C C . GLU A 1 99 ? 6 -4.324 -8.727 1 88.69 99 GLU A C 1
ATOM 759 O O . GLU A 1 99 ? 5.199 -5.258 -8.828 1 88.69 99 GLU A O 1
ATOM 764 N N . ASP A 1 100 ? 6.766 -3.977 -9.703 1 89.31 100 ASP A N 1
ATOM 765 C CA . ASP A 1 100 ? 6.703 -4.559 -11.039 1 89.31 100 ASP A CA 1
ATOM 766 C C . ASP A 1 100 ? 7.098 -6.031 -11.016 1 89.31 100 ASP A C 1
ATOM 768 O O . ASP A 1 100 ? 6.711 -6.797 -11.906 1 89.31 100 ASP A O 1
ATOM 772 N N . THR A 1 101 ? 7.852 -6.488 -10.109 1 89 101 THR A N 1
ATOM 773 C CA . THR A 1 101 ? 8.32 -7.871 -10.055 1 89 101 THR A CA 1
ATOM 774 C C . THR A 1 101 ? 7.184 -8.805 -9.641 1 89 101 THR A C 1
ATOM 776 O O . THR A 1 101 ? 7.293 -10.023 -9.789 1 89 101 THR A O 1
ATOM 779 N N . PHE A 1 102 ? 6.137 -8.312 -9.281 1 85.31 102 PHE A N 1
ATOM 780 C CA . PHE A 1 102 ? 5.047 -9.156 -8.805 1 85.31 102 PHE A CA 1
ATOM 781 C C . PHE A 1 102 ? 3.945 -9.258 -9.852 1 85.31 102 PHE A C 1
ATOM 783 O O . PHE A 1 102 ? 2.838 -9.711 -9.555 1 85.31 102 PHE A O 1
ATOM 790 N N . ARG A 1 103 ? 4.332 -8.859 -10.953 1 90.06 103 ARG A N 1
ATOM 791 C CA . ARG A 1 103 ? 3.43 -9.031 -12.086 1 90.06 103 ARG A CA 1
ATOM 792 C C . ARG A 1 103 ? 3.699 -10.352 -12.797 1 90.06 103 ARG A C 1
ATOM 794 O O . ARG A 1 103 ? 4.488 -10.398 -13.742 1 90.06 103 ARG A O 1
ATOM 801 N N . PHE A 1 104 ? 3.123 -11.406 -12.352 1 91.38 104 PHE A N 1
ATOM 802 C CA . PHE A 1 104 ? 3.197 -12.727 -12.953 1 91.38 104 PHE A CA 1
ATOM 803 C C . PHE A 1 104 ? 1.824 -13.391 -12.977 1 91.38 104 PHE A C 1
ATOM 805 O O . PHE A 1 104 ? 0.906 -12.953 -12.281 1 91.38 104 PHE A O 1
ATOM 812 N N . CYS A 1 105 ? 1.711 -14.383 -13.805 1 93 105 CYS A N 1
ATOM 813 C CA . CYS A 1 105 ? 0.425 -15.062 -13.922 1 93 105 CYS A CA 1
ATOM 814 C C . CYS A 1 105 ? 0.129 -15.883 -12.672 1 93 105 CYS A C 1
ATOM 816 O O . CYS A 1 105 ? 0.939 -16.719 -12.273 1 93 105 CYS A O 1
ATOM 818 N N . ALA A 1 106 ? -0.982 -15.773 -12.078 1 92.44 106 ALA A N 1
ATOM 819 C CA . ALA A 1 106 ? -1.348 -16.438 -10.836 1 92.44 106 ALA A CA 1
ATOM 820 C C . ALA A 1 106 ? -1.594 -17.922 -11.055 1 92.44 106 ALA A C 1
ATOM 822 O O . ALA A 1 106 ? -1.509 -18.719 -10.117 1 92.44 106 ALA A O 1
ATOM 823 N N . HIS A 1 107 ? -1.931 -18.234 -12.25 1 93.5 107 HIS A N 1
ATOM 824 C CA . HIS A 1 107 ? -2.229 -19.625 -12.523 1 93.5 107 HIS A CA 1
ATOM 825 C C . HIS A 1 107 ? -0.974 -20.391 -12.945 1 93.5 107 HIS A C 1
ATOM 827 O O . HIS A 1 107 ? -0.551 -21.328 -12.258 1 93.5 107 HIS A O 1
ATOM 833 N N . CYS A 1 108 ? -0.344 -20.062 -14.039 1 91.25 108 CYS A N 1
ATOM 834 C CA . CYS A 1 108 ? 0.779 -20.828 -14.57 1 91.25 108 CYS A CA 1
ATOM 835 C C . CYS A 1 108 ? 2.104 -20.281 -14.047 1 91.25 108 CYS A C 1
ATOM 837 O O . CYS A 1 108 ? 3.166 -20.844 -14.336 1 91.25 108 CYS A O 1
ATOM 839 N N . ARG A 1 109 ? 2.17 -19.203 -13.344 1 89.12 109 ARG A N 1
ATOM 840 C CA . ARG A 1 109 ? 3.322 -18.625 -12.664 1 89.12 109 ARG A CA 1
ATOM 841 C C . ARG A 1 109 ? 4.324 -18.062 -13.664 1 89.12 109 ARG A C 1
ATOM 843 O O . ARG A 1 109 ? 5.492 -17.844 -13.336 1 89.12 109 ARG A O 1
ATOM 850 N N . ALA A 1 110 ? 3.828 -17.812 -14.82 1 88.38 110 ALA A N 1
ATOM 851 C CA . ALA A 1 110 ? 4.719 -17.266 -15.844 1 88.38 110 ALA A CA 1
ATOM 852 C C . ALA A 1 110 ? 5.09 -15.82 -15.539 1 88.38 110 ALA A C 1
ATOM 854 O O . ALA A 1 110 ? 4.227 -15.016 -15.188 1 88.38 110 ALA A O 1
ATOM 855 N N . LEU A 1 111 ? 6.383 -15.586 -15.625 1 86.62 111 LEU A N 1
ATOM 856 C CA . LEU A 1 111 ? 6.891 -14.219 -15.57 1 86.62 111 LEU A CA 1
ATOM 857 C C . LEU A 1 111 ? 6.781 -13.547 -16.938 1 86.62 111 LEU A C 1
ATOM 859 O O . LEU A 1 111 ? 6.648 -14.219 -17.953 1 86.62 111 LEU A O 1
ATOM 863 N N . PRO A 1 112 ? 6.816 -12.211 -16.906 1 85.56 112 PRO A N 1
ATOM 864 C CA . PRO A 1 112 ? 6.68 -11.5 -18.188 1 85.56 112 PRO A CA 1
ATOM 865 C C . PRO A 1 112 ? 7.719 -11.938 -19.219 1 85.56 112 PRO A C 1
ATOM 867 O O . PRO A 1 112 ? 7.41 -12.031 -20.406 1 85.56 112 PRO A O 1
ATOM 870 N N . SER A 1 113 ? 8.867 -12.156 -18.75 1 83.06 113 SER A N 1
ATOM 871 C CA . SER A 1 113 ? 9.945 -12.562 -19.656 1 83.06 113 SER A CA 1
ATOM 872 C C . SER A 1 113 ? 9.641 -13.898 -20.312 1 83.06 113 SER A C 1
ATOM 874 O O . SER A 1 113 ? 10.203 -14.219 -21.375 1 83.06 113 SER A O 1
ATOM 876 N N . GLY A 1 114 ? 8.758 -14.625 -19.688 1 84.31 114 GLY A N 1
ATOM 877 C CA . GLY A 1 114 ? 8.414 -15.938 -20.219 1 84.31 114 GLY A CA 1
ATOM 878 C C . GLY A 1 114 ? 7.137 -15.93 -21.031 1 84.31 114 GLY A C 1
ATOM 879 O O . GLY A 1 114 ? 6.707 -16.969 -21.531 1 84.31 114 GLY A O 1
ATOM 880 N N . LEU A 1 115 ? 6.609 -14.812 -21.203 1 87.19 115 LEU A N 1
ATOM 881 C CA . LEU A 1 115 ? 5.352 -14.711 -21.922 1 87.19 115 LEU A CA 1
ATOM 882 C C . LEU A 1 115 ? 5.602 -14.43 -23.406 1 87.19 115 LEU A C 1
ATOM 884 O O . LEU A 1 115 ? 6.594 -13.789 -23.766 1 87.19 115 LEU A O 1
ATOM 888 N N . SER A 1 116 ? 4.758 -15.078 -24.188 1 86.19 116 SER A N 1
ATOM 889 C CA . SER A 1 116 ? 4.816 -14.758 -25.609 1 86.19 116 SER A CA 1
ATOM 890 C C . SER A 1 116 ? 4.461 -13.297 -25.859 1 86.19 116 SER A C 1
ATOM 892 O O . SER A 1 116 ? 3.789 -12.664 -25.047 1 86.19 116 SER A O 1
ATOM 894 N N . ASP A 1 117 ? 4.926 -12.781 -27.031 1 81.69 117 ASP A N 1
ATOM 895 C CA . ASP A 1 117 ? 4.734 -11.375 -27.375 1 81.69 117 ASP A CA 1
ATOM 896 C C . ASP A 1 117 ? 3.248 -11.031 -27.453 1 81.69 117 ASP A C 1
ATOM 898 O O . ASP A 1 117 ? 2.867 -9.859 -27.328 1 81.69 117 ASP A O 1
ATOM 902 N N . SER A 1 118 ? 2.498 -12.008 -27.562 1 80.62 118 SER A N 1
ATOM 903 C CA . SER A 1 118 ? 1.073 -11.766 -27.766 1 80.62 118 SER A CA 1
ATOM 904 C C . SER A 1 118 ? 0.333 -11.711 -26.422 1 80.62 118 SER A C 1
ATOM 906 O O . SER A 1 118 ? -0.808 -11.25 -26.359 1 80.62 118 SER A O 1
ATOM 908 N N . LYS A 1 119 ? 1.016 -12.125 -25.453 1 83.75 119 LYS A N 1
ATOM 909 C CA . LYS A 1 119 ? 0.319 -12.18 -24.172 1 83.75 119 LYS A CA 1
ATOM 910 C C . LYS A 1 119 ? 0.707 -11 -23.281 1 83.75 119 LYS A C 1
ATOM 912 O O . LYS A 1 119 ? 1.873 -10.602 -23.234 1 83.75 119 LYS A O 1
ATOM 917 N N . VAL A 1 120 ? -0.376 -10.438 -22.734 1 88.25 120 VAL A N 1
ATOM 918 C CA . VAL A 1 120 ? -0.206 -9.359 -21.766 1 88.25 120 VAL A CA 1
ATOM 919 C C . VAL A 1 120 ? -0.881 -9.742 -20.453 1 88.25 120 VAL A C 1
ATOM 921 O O . VAL A 1 120 ? -1.969 -10.32 -20.453 1 88.25 120 VAL A O 1
ATOM 924 N N . LEU A 1 121 ? -0.188 -9.531 -19.359 1 93.69 121 LEU A N 1
ATOM 925 C CA . LEU A 1 121 ? -0.752 -9.82 -18.047 1 93.69 121 LEU A CA 1
ATOM 926 C C . LEU A 1 121 ? -1.89 -8.859 -17.734 1 93.69 121 LEU A C 1
ATOM 928 O O . LEU A 1 121 ? -1.746 -7.645 -17.891 1 93.69 121 LEU A O 1
ATOM 932 N N . ARG A 1 122 ? -3.002 -9.43 -17.328 1 94.5 122 ARG A N 1
ATOM 933 C CA . ARG A 1 122 ? -4.148 -8.625 -16.906 1 94.5 122 ARG A CA 1
ATOM 934 C C . ARG A 1 122 ? -4.453 -8.836 -15.43 1 94.5 122 ARG A C 1
ATOM 936 O O . ARG A 1 122 ? -4.387 -9.961 -14.93 1 94.5 122 ARG A O 1
ATOM 943 N N . GLN A 1 123 ? -4.84 -7.777 -14.766 1 93 123 GLN A N 1
ATOM 944 C CA . GLN A 1 123 ? -5.066 -7.773 -13.328 1 93 123 GLN A CA 1
ATOM 945 C C . GLN A 1 123 ? -6.512 -8.141 -12.992 1 93 123 GLN A C 1
ATOM 947 O O . GLN A 1 123 ? -7.434 -7.77 -13.727 1 93 123 GLN A O 1
ATOM 952 N N . CYS A 1 124 ? -6.629 -8.914 -11.898 1 93.56 124 CYS A N 1
ATOM 953 C CA . CYS A 1 124 ? -7.98 -9.102 -11.398 1 93.56 124 CYS A CA 1
ATOM 954 C C . CYS A 1 124 ? -8.656 -7.766 -11.117 1 93.56 124 CYS A C 1
ATOM 956 O O . CYS A 1 124 ? -8.094 -6.922 -10.414 1 93.56 124 CYS A O 1
ATOM 958 N N . LYS A 1 125 ? -9.852 -7.598 -11.656 1 86.06 125 LYS A N 1
ATOM 959 C CA . LYS A 1 125 ? -10.531 -6.309 -11.57 1 86.06 125 LYS A CA 1
ATOM 960 C C . LYS A 1 125 ? -11.102 -6.082 -10.172 1 86.06 125 LYS A C 1
ATOM 962 O O . LYS A 1 125 ? -11.336 -4.938 -9.773 1 86.06 125 LYS A O 1
ATOM 967 N N . ARG A 1 126 ? -11.211 -7.125 -9.414 1 84.44 126 ARG A N 1
ATOM 968 C CA . ARG A 1 126 ? -11.844 -7.012 -8.102 1 84.44 126 ARG A CA 1
ATOM 969 C C . ARG A 1 126 ? -10.805 -6.719 -7.023 1 84.44 126 ARG A C 1
ATOM 971 O O . ARG A 1 126 ? -10.828 -5.656 -6.402 1 84.44 126 ARG A O 1
ATOM 978 N N . CYS A 1 127 ? -9.859 -7.598 -6.809 1 87.19 127 CYS A N 1
ATOM 979 C CA . CYS A 1 127 ? -8.891 -7.41 -5.73 1 87.19 127 CYS A CA 1
ATOM 980 C C . CYS A 1 127 ? -7.699 -6.586 -6.203 1 87.19 127 CYS A C 1
ATOM 982 O O . CYS A 1 127 ? -6.965 -6.023 -5.391 1 87.19 127 CYS A O 1
ATOM 984 N N . ARG A 1 128 ? -7.473 -6.625 -7.484 1 87.75 128 ARG A N 1
ATOM 985 C CA . ARG A 1 128 ? -6.359 -5.918 -8.109 1 87.75 128 ARG A CA 1
ATOM 986 C C . ARG A 1 128 ? -5.02 -6.43 -7.586 1 87.75 128 ARG A C 1
ATOM 988 O O . ARG A 1 128 ? -4.031 -5.695 -7.582 1 87.75 128 ARG A O 1
ATOM 995 N N . ASN A 1 129 ? -4.973 -7.621 -7.121 1 89.06 129 ASN A N 1
ATOM 996 C CA . ASN A 1 129 ? -3.756 -8.109 -6.488 1 89.06 129 ASN A CA 1
ATOM 997 C C . ASN A 1 129 ? -3.125 -9.25 -7.293 1 89.06 129 ASN A C 1
ATOM 999 O O . ASN A 1 129 ? -1.982 -9.633 -7.039 1 89.06 129 ASN A O 1
ATOM 1003 N N . VAL A 1 130 ? -3.822 -9.781 -8.258 1 92.5 130 VAL A N 1
ATOM 1004 C CA . VAL A 1 130 ? -3.271 -10.898 -9.031 1 92.5 130 VAL A CA 1
ATOM 1005 C C . VAL A 1 130 ? -3.434 -10.617 -10.523 1 92.5 130 VAL A C 1
ATOM 1007 O O . VAL A 1 130 ? -4.246 -9.781 -10.922 1 92.5 130 VAL A O 1
ATOM 1010 N N . TYR A 1 131 ? -2.566 -11.312 -11.273 1 94.38 131 TYR A N 1
ATOM 1011 C CA . TYR A 1 131 ? -2.527 -11.141 -12.719 1 94.38 131 TYR A CA 1
ATOM 1012 C C . TYR A 1 131 ? -2.703 -12.484 -13.43 1 94.38 131 TYR A C 1
ATOM 1014 O O . TYR A 1 131 ? -2.426 -13.539 -12.852 1 94.38 131 TYR A O 1
ATOM 1022 N N . TYR A 1 132 ? -3.221 -12.352 -14.641 1 95.75 132 TYR A N 1
ATOM 1023 C CA . TYR A 1 132 ? -3.355 -13.523 -15.492 1 95.75 132 TYR A CA 1
ATOM 1024 C C . TYR A 1 132 ? -2.832 -13.242 -16.891 1 95.75 132 TYR A C 1
ATOM 1026 O O . TYR A 1 132 ? -3.008 -12.141 -17.422 1 95.75 132 TYR A O 1
ATOM 1034 N N . CYS A 1 133 ? -2.209 -14.258 -17.5 1 94.94 133 CYS A N 1
ATOM 1035 C CA . CYS A 1 133 ? -1.624 -14.086 -18.828 1 94.94 133 CYS A CA 1
ATOM 1036 C C . CYS A 1 133 ? -2.654 -14.352 -19.922 1 94.94 133 CYS A C 1
ATOM 1038 O O . CYS A 1 133 ? -2.355 -14.219 -21.109 1 94.94 133 CYS A O 1
ATOM 1040 N N . GLY A 1 134 ? -3.896 -14.742 -19.594 1 94.81 134 GLY A N 1
ATOM 1041 C CA . GLY A 1 134 ? -4.992 -14.961 -20.516 1 94.81 134 GLY A CA 1
ATOM 1042 C C . GLY A 1 134 ? -6.266 -15.438 -19.844 1 94.81 134 GLY A C 1
ATOM 1043 O O . GLY A 1 134 ? -6.258 -15.766 -18.656 1 94.81 134 GLY A O 1
ATOM 1044 N N . PRO A 1 135 ? -7.332 -15.43 -20.625 1 95.25 135 PRO A N 1
ATOM 1045 C CA . PRO A 1 135 ? -8.609 -15.859 -20.047 1 95.25 135 PRO A CA 1
ATOM 1046 C C . PRO A 1 135 ? -8.594 -17.312 -19.594 1 95.25 135 PRO A C 1
ATOM 1048 O O . PRO A 1 135 ? -9.266 -17.672 -18.625 1 95.25 135 PRO A O 1
ATOM 1051 N N . GLU A 1 136 ? -7.84 -18.047 -20.281 1 95.88 136 GLU A N 1
ATOM 1052 C CA . GLU A 1 136 ? -7.762 -19.453 -19.922 1 95.88 136 GLU A CA 1
ATOM 1053 C C . GLU A 1 136 ? -7.156 -19.641 -18.531 1 95.88 136 GLU A C 1
ATOM 1055 O O . GLU A 1 136 ? -7.676 -20.406 -17.719 1 95.88 136 GLU A O 1
ATOM 1060 N N . CYS A 1 137 ? -6.082 -18.953 -18.266 1 96.38 137 CYS A N 1
ATOM 1061 C CA . CYS A 1 137 ? -5.449 -19.031 -16.953 1 96.38 137 CYS A CA 1
ATOM 1062 C C . CYS A 1 137 ? -6.375 -18.484 -15.875 1 96.38 137 CYS A C 1
ATOM 1064 O O . CYS A 1 137 ? -6.445 -19.047 -14.773 1 96.38 137 CYS A O 1
ATOM 1066 N N . GLN A 1 138 ? -7.027 -17.453 -16.219 1 95.56 138 GLN A N 1
ATOM 1067 C CA . GLN A 1 138 ? -7.957 -16.875 -15.25 1 95.56 138 GLN A CA 1
ATOM 1068 C C . GLN A 1 138 ? -9.07 -17.859 -14.898 1 95.56 138 GLN A C 1
ATOM 1070 O O . GLN A 1 138 ? -9.375 -18.062 -13.727 1 95.56 138 GLN A O 1
ATOM 1075 N N . ARG A 1 139 ? -9.664 -18.453 -15.859 1 97.31 139 ARG A N 1
ATOM 1076 C CA . ARG A 1 139 ? -10.734 -19.422 -15.648 1 97.31 139 ARG A CA 1
ATOM 1077 C C . ARG A 1 139 ? -10.242 -20.609 -14.844 1 97.31 139 ARG A C 1
ATOM 1079 O O . ARG A 1 139 ? -10.93 -21.078 -13.938 1 97.31 139 ARG A O 1
ATOM 1086 N N . SER A 1 140 ? -9.117 -21.031 -15.188 1 96.5 140 SER A N 1
ATOM 1087 C CA . SER A 1 140 ? -8.555 -22.203 -14.523 1 96.5 140 SER A CA 1
ATOM 1088 C C . SER A 1 140 ? -8.258 -21.922 -13.055 1 96.5 140 SER A C 1
ATOM 1090 O O . SER A 1 140 ? -8.344 -22.812 -12.211 1 96.5 140 SER A O 1
ATOM 1092 N N . ASP A 1 141 ? -7.898 -20.688 -12.789 1 95.44 141 ASP A N 1
ATOM 1093 C CA . ASP A 1 141 ? -7.5 -20.328 -11.43 1 95.44 141 ASP A CA 1
ATOM 1094 C C . ASP A 1 141 ? -8.703 -19.891 -10.602 1 95.44 141 ASP A C 1
ATOM 1096 O O . ASP A 1 141 ? -8.617 -19.812 -9.375 1 95.44 141 ASP A O 1
ATOM 1100 N N . TRP A 1 142 ? -9.766 -19.688 -11.195 1 95 142 TRP A N 1
ATOM 1101 C CA . TRP A 1 142 ? -10.906 -19.031 -10.562 1 95 142 TRP A CA 1
ATOM 1102 C C . TRP A 1 142 ? -11.391 -19.828 -9.359 1 95 142 TRP A C 1
ATOM 1104 O O . TRP A 1 142 ? -11.68 -19.25 -8.305 1 95 142 TRP A O 1
ATOM 1114 N N . PRO A 1 143 ? -11.5 -21.188 -9.383 1 94.62 143 PRO A N 1
ATOM 1115 C CA . PRO A 1 143 ? -11.969 -21.938 -8.219 1 94.62 143 PRO A CA 1
ATOM 1116 C C . PRO A 1 143 ? -11.141 -21.656 -6.965 1 94.62 143 PRO A C 1
ATOM 1118 O O . PRO A 1 143 ? -11.688 -21.609 -5.859 1 94.62 143 PRO A O 1
ATOM 1121 N N . GLU A 1 144 ? -9.867 -21.359 -7.113 1 92.5 144 GLU A N 1
ATOM 1122 C CA . GLU A 1 144 ? -9.016 -21.047 -5.973 1 92.5 144 GLU A CA 1
ATOM 1123 C C . GLU A 1 144 ? -9.047 -19.562 -5.648 1 92.5 144 GLU A C 1
ATOM 1125 O O . GLU A 1 144 ? -9.188 -19.172 -4.484 1 92.5 144 GLU A O 1
ATOM 1130 N N . HIS A 1 145 ? -8.992 -18.766 -6.664 1 93.25 145 HIS A N 1
ATOM 1131 C CA . HIS A 1 145 ? -8.93 -17.312 -6.469 1 93.25 145 HIS A CA 1
ATOM 1132 C C . HIS A 1 145 ? -10.211 -16.797 -5.844 1 93.25 145 HIS A C 1
ATOM 1134 O O . HIS A 1 145 ? -10.172 -15.883 -5.008 1 93.25 145 HIS A O 1
ATOM 1140 N N . ARG A 1 146 ? -11.258 -17.328 -6.223 1 92.44 146 ARG A N 1
ATOM 1141 C CA . ARG A 1 146 ? -12.555 -16.859 -5.738 1 92.44 146 ARG A CA 1
ATOM 1142 C C . ARG A 1 146 ? -12.641 -16.953 -4.219 1 92.44 146 ARG A C 1
ATOM 1144 O O . ARG A 1 146 ? -13.352 -16.172 -3.582 1 92.44 146 ARG A O 1
ATOM 1151 N N . LYS A 1 147 ? -11.867 -17.875 -3.625 1 89.88 147 LYS A N 1
ATOM 1152 C CA . LYS A 1 147 ? -11.891 -18.094 -2.184 1 89.88 147 LYS A CA 1
ATOM 1153 C C . LYS A 1 147 ? -11.195 -16.953 -1.438 1 89.88 147 LYS A C 1
ATOM 1155 O O . LYS A 1 147 ? -11.461 -16.734 -0.257 1 89.88 147 LYS A O 1
ATOM 1160 N N . VAL A 1 148 ? -10.32 -16.312 -2.145 1 91 148 VAL A N 1
ATOM 1161 C CA . VAL A 1 148 ? -9.484 -15.375 -1.401 1 91 148 VAL A CA 1
ATOM 1162 C C . VAL A 1 148 ? -9.602 -13.977 -2.002 1 91 148 VAL A C 1
ATOM 1164 O O . VAL A 1 148 ? -9.055 -13.008 -1.465 1 91 148 VAL A O 1
ATOM 1167 N N . CYS A 1 149 ? -10.305 -13.766 -3.061 1 90.56 149 CYS A N 1
ATOM 1168 C CA . CYS A 1 149 ? -10.375 -12.5 -3.787 1 90.56 149 CYS A CA 1
ATOM 1169 C C . CYS A 1 149 ? -10.875 -11.383 -2.887 1 90.56 149 CYS A C 1
ATOM 1171 O O . CYS A 1 149 ? -10.273 -10.312 -2.822 1 90.56 149 CYS A O 1
ATOM 1173 N N . GLN A 1 150 ? -11.961 -11.719 -2.201 1 84.69 150 GLN A N 1
ATOM 1174 C CA . GLN A 1 150 ? -12.531 -10.719 -1.302 1 84.69 150 GLN A CA 1
ATOM 1175 C C . GLN A 1 150 ? -11.602 -10.453 -0.116 1 84.69 150 GLN A C 1
ATOM 1177 O O . GLN A 1 150 ? -11.438 -9.312 0.306 1 84.69 150 GLN A O 1
ATOM 1182 N N . GLU A 1 151 ? -11.078 -11.445 0.368 1 85.19 151 GLU A N 1
ATOM 1183 C CA . GLU A 1 151 ? -10.188 -11.336 1.515 1 85.19 151 GLU A CA 1
ATOM 1184 C C . GLU A 1 151 ? -8.969 -10.469 1.182 1 85.19 151 GLU A C 1
ATOM 1186 O O . GLU A 1 151 ? -8.531 -9.664 2.004 1 85.19 151 GLU A O 1
ATOM 1191 N N . LEU A 1 152 ? -8.453 -10.633 0.069 1 88.88 152 LEU A N 1
ATOM 1192 C CA . LEU A 1 152 ? -7.289 -9.867 -0.358 1 88.88 152 LEU A CA 1
ATOM 1193 C C . LEU A 1 152 ? -7.602 -8.367 -0.363 1 88.88 152 LEU A C 1
ATOM 1195 O O . LEU A 1 152 ? -6.766 -7.559 0.039 1 88.88 152 LEU A O 1
ATOM 1199 N N . HIS A 1 153 ? -8.75 -8.016 -0.722 1 85.12 153 HIS A N 1
ATOM 1200 C CA . HIS A 1 153 ? -9.133 -6.609 -0.745 1 85.12 153 HIS A CA 1
ATOM 1201 C C . HIS A 1 153 ? -9.305 -6.059 0.667 1 85.12 153 HIS A C 1
ATOM 1203 O O . HIS A 1 153 ? -8.898 -4.93 0.954 1 85.12 153 HIS A O 1
ATOM 1209 N N . LEU A 1 154 ? -9.93 -6.855 1.448 1 84.94 154 LEU A N 1
ATOM 1210 C CA . LEU A 1 154 ? -10.141 -6.41 2.82 1 84.94 154 LEU A CA 1
ATOM 1211 C C . LEU A 1 154 ? -8.812 -6.246 3.553 1 84.94 154 LEU A C 1
ATOM 1213 O O . LEU A 1 154 ? -8.641 -5.297 4.32 1 84.94 154 LEU A O 1
ATOM 1217 N N . VAL A 1 155 ? -7.918 -7.094 3.293 1 86.88 155 VAL A N 1
ATOM 1218 C CA . VAL A 1 155 ? -6.586 -7 3.881 1 86.88 155 VAL A CA 1
ATOM 1219 C C . VAL A 1 155 ? -5.879 -5.746 3.367 1 86.88 155 VAL A C 1
ATOM 1221 O O . VAL A 1 155 ? -5.199 -5.055 4.125 1 86.88 155 VAL A O 1
ATOM 1224 N N . ALA A 1 156 ? -6.078 -5.469 2.133 1 88.38 156 ALA A N 1
ATOM 1225 C CA . ALA A 1 156 ? -5.488 -4.266 1.552 1 88.38 156 ALA A CA 1
ATOM 1226 C C . ALA A 1 156 ? -6.027 -3.01 2.229 1 88.38 156 ALA A C 1
ATOM 1228 O O . ALA A 1 156 ? -5.27 -2.08 2.516 1 88.38 156 ALA A O 1
ATOM 1229 N N . VAL A 1 157 ? -7.285 -2.959 2.514 1 86.19 157 VAL A N 1
ATOM 1230 C CA . VAL A 1 157 ? -7.902 -1.825 3.193 1 86.19 157 VAL A CA 1
ATOM 1231 C C . VAL A 1 157 ? -7.32 -1.685 4.598 1 86.19 157 VAL A C 1
ATOM 1233 O O . VAL A 1 157 ? -6.992 -0.579 5.031 1 86.19 157 VAL A O 1
ATOM 1236 N N . ASP A 1 158 ? -7.199 -2.756 5.223 1 85.69 158 ASP A N 1
ATOM 1237 C CA . ASP A 1 158 ? -6.629 -2.762 6.566 1 85.69 158 ASP A CA 1
ATOM 1238 C C . ASP A 1 158 ? -5.195 -2.229 6.559 1 85.69 158 ASP A C 1
ATOM 1240 O O . ASP A 1 158 ? -4.832 -1.397 7.395 1 85.69 158 ASP A O 1
ATOM 1244 N N . ARG A 1 159 ? -4.434 -2.664 5.668 1 86.62 159 ARG A N 1
ATOM 1245 C CA . ARG A 1 159 ? -3.047 -2.229 5.559 1 86.62 159 ARG A CA 1
ATOM 1246 C C . ARG A 1 159 ? -2.965 -0.752 5.188 1 86.62 159 ARG A C 1
ATOM 1248 O O . ARG A 1 159 ? -2.055 -0.046 5.621 1 86.62 159 ARG A O 1
ATOM 1255 N N . LEU A 1 160 ? -3.896 -0.317 4.43 1 87.81 160 LEU A N 1
ATOM 1256 C CA . LEU A 1 160 ? -3.951 1.106 4.109 1 87.81 160 LEU A CA 1
ATOM 1257 C C . LEU A 1 160 ? -4.176 1.937 5.371 1 87.81 160 LEU A C 1
ATOM 1259 O O . LEU A 1 160 ? -3.508 2.953 5.574 1 87.81 160 LEU A O 1
ATOM 1263 N N . MET A 1 161 ? -5.043 1.486 6.172 1 85.38 161 MET A N 1
ATOM 1264 C CA . MET A 1 161 ? -5.312 2.203 7.414 1 85.38 161 MET A CA 1
ATOM 1265 C C . MET A 1 161 ? -4.066 2.25 8.297 1 85.38 161 MET A C 1
ATOM 1267 O O . MET A 1 161 ? -3.75 3.291 8.875 1 85.38 161 MET A O 1
ATOM 1271 N N . GLU A 1 162 ? -3.436 1.189 8.375 1 84.19 162 GLU A N 1
ATOM 1272 C CA . GLU A 1 162 ? -2.195 1.133 9.141 1 84.19 162 GLU A CA 1
ATOM 1273 C C . GLU A 1 162 ? -1.147 2.084 8.57 1 84.19 162 GLU A C 1
ATOM 1275 O O . GLU A 1 162 ? -0.448 2.77 9.32 1 84.19 162 GLU A O 1
ATOM 1280 N N . TRP A 1 163 ? -1.021 2.045 7.355 1 87.25 163 TRP A N 1
ATOM 1281 C CA . TRP A 1 163 ? -0.07 2.924 6.688 1 87.25 163 TRP A CA 1
ATOM 1282 C C . TRP A 1 163 ? -0.384 4.387 6.973 1 87.25 163 TRP A C 1
ATOM 1284 O O . TRP A 1 163 ? 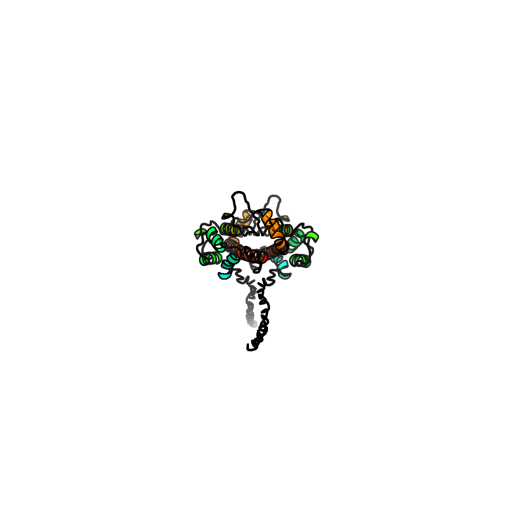0.519 5.18 7.25 1 87.25 163 TRP A O 1
ATOM 1294 N N . LEU A 1 164 ? -1.576 4.723 6.91 1 83.12 164 LEU A N 1
ATOM 1295 C CA . LEU A 1 164 ? -1.992 6.098 7.168 1 83.12 164 LEU A CA 1
ATOM 1296 C C . LEU A 1 164 ? -1.632 6.516 8.586 1 83.12 164 LEU A C 1
ATOM 1298 O O . LEU A 1 164 ? -1.208 7.652 8.82 1 83.12 164 LEU A O 1
ATOM 1302 N N . LEU A 1 165 ? -1.734 5.656 9.492 1 83.62 165 LEU A N 1
ATOM 1303 C CA . LEU A 1 165 ? -1.353 5.938 10.875 1 83.62 165 LEU A CA 1
ATOM 1304 C C . LEU A 1 165 ? 0.152 6.164 10.984 1 83.62 165 LEU A C 1
ATOM 1306 O O . LEU A 1 165 ? 0.594 7.098 11.664 1 83.62 165 LEU A O 1
ATOM 1310 N N . VAL A 1 166 ? 0.86 5.383 10.32 1 83.06 166 VAL A N 1
ATOM 1311 C CA . VAL A 1 166 ? 2.316 5.48 10.359 1 83.06 166 VAL A CA 1
ATOM 1312 C C . VAL A 1 166 ? 2.764 6.797 9.719 1 83.06 166 VAL A C 1
ATOM 1314 O O . VAL A 1 166 ? 3.609 7.504 10.273 1 83.06 166 VAL A O 1
ATOM 1317 N N . THR A 1 167 ? 2.205 7.086 8.562 1 84.44 167 THR A N 1
ATOM 1318 C CA . THR A 1 167 ? 2.549 8.328 7.875 1 84.44 167 THR A CA 1
ATOM 1319 C C . THR A 1 167 ? 2.215 9.539 8.734 1 84.44 167 THR A C 1
ATOM 1321 O O . THR A 1 167 ? 2.998 10.484 8.812 1 84.44 167 THR A O 1
ATOM 1324 N N . GLU A 1 168 ? 1.021 9.5 9.32 1 81.75 168 GLU A N 1
ATOM 1325 C CA . GLU A 1 168 ? 0.643 10.586 10.219 1 81.75 168 GLU A CA 1
ATOM 1326 C C . GLU A 1 168 ? 1.656 10.75 11.352 1 81.75 168 GLU A C 1
ATOM 1328 O O . GLU A 1 168 ? 2.064 11.867 11.664 1 81.75 168 GLU A O 1
ATOM 1333 N N . HIS A 1 169 ? 2.055 9.664 11.867 1 83.25 169 HIS A N 1
ATOM 1334 C CA . HIS A 1 169 ? 2.994 9.695 12.977 1 83.25 169 HIS A CA 1
ATOM 1335 C C . HIS A 1 169 ? 4.352 10.234 12.539 1 83.25 169 HIS A C 1
ATOM 1337 O O . HIS A 1 169 ? 4.988 11 13.266 1 83.25 169 HIS A O 1
ATOM 1343 N N . LEU A 1 170 ? 4.801 9.859 11.453 1 83.62 170 LEU A N 1
ATOM 1344 C CA . LEU A 1 170 ? 6.105 10.289 10.953 1 83.62 170 LEU A CA 1
ATOM 1345 C C . LEU A 1 170 ? 6.09 11.773 10.594 1 83.62 170 LEU A C 1
ATOM 1347 O O . LEU A 1 170 ? 7.059 12.484 10.852 1 83.62 170 LEU A O 1
ATOM 1351 N N . ASN A 1 171 ? 5.016 12.211 10.07 1 83.81 171 ASN A N 1
ATOM 1352 C CA . ASN A 1 171 ? 4.926 13.602 9.633 1 83.81 171 ASN A CA 1
ATOM 1353 C C . ASN A 1 171 ? 4.629 14.531 10.805 1 83.81 171 ASN A C 1
ATOM 1355 O O . ASN A 1 171 ? 5.023 15.703 10.789 1 83.81 171 ASN A O 1
ATOM 1359 N N . PHE A 1 172 ? 3.826 14.07 11.719 1 78.75 172 PHE A N 1
ATOM 1360 C CA . PHE A 1 172 ? 3.393 14.906 12.836 1 78.75 172 PHE A CA 1
ATOM 1361 C C . PHE A 1 172 ? 3.719 14.234 14.172 1 78.75 172 PHE A C 1
ATOM 1363 O O . PHE A 1 172 ? 2.826 13.719 14.844 1 78.75 172 PHE A O 1
ATOM 1370 N N . PRO A 1 173 ? 4.961 14.273 14.539 1 68.12 173 PRO A N 1
ATOM 1371 C CA . PRO A 1 173 ? 5.27 13.633 15.812 1 68.12 173 PRO A CA 1
ATOM 1372 C C . PRO A 1 173 ? 4.66 14.367 17.016 1 68.12 173 PRO A C 1
ATOM 1374 O O . PRO A 1 173 ? 4.43 15.578 16.938 1 68.12 173 PRO A O 1
ATOM 1377 N N . SER A 1 174 ? 3.707 13.836 17.812 1 61.72 174 SER A N 1
ATOM 1378 C CA . SER A 1 174 ? 2.963 14.375 18.953 1 61.72 174 SER A CA 1
ATOM 1379 C C . SER A 1 174 ? 3.578 15.672 19.453 1 61.72 174 SER A C 1
ATOM 1381 O O . SER A 1 174 ? 2.898 16.484 20.078 1 61.72 174 SER A O 1
ATOM 1383 N N . GLY A 1 175 ? 4.789 15.914 19.531 1 49 175 GLY A N 1
ATOM 1384 C CA . GLY A 1 175 ? 5.188 17.141 20.203 1 49 175 GLY A CA 1
ATOM 1385 C C . GLY A 1 175 ? 4.754 18.391 19.453 1 49 175 GLY A C 1
ATOM 1386 O O . GLY A 1 175 ? 4.875 19.5 19.969 1 49 175 GLY A O 1
ATOM 1387 N N . THR A 1 176 ? 4.703 18.469 18.219 1 44.03 176 THR A N 1
ATOM 1388 C CA . THR A 1 176 ? 4.641 19.797 17.625 1 44.03 176 THR A CA 1
ATOM 1389 C C . THR A 1 176 ? 3.203 20.312 17.609 1 44.03 176 THR A C 1
ATOM 1391 O O . THR A 1 176 ? 2.436 19.984 16.703 1 44.03 176 THR A O 1
ATOM 1394 N N . TRP A 1 177 ? 2.412 20.344 18.578 1 39.06 177 TRP A N 1
ATOM 1395 C CA . TRP A 1 177 ? 1.281 21.25 18.688 1 39.06 177 TRP A CA 1
ATOM 1396 C C . TRP A 1 177 ? 1.647 22.641 18.172 1 39.06 177 TRP A C 1
ATOM 1398 O O . TRP A 1 177 ? 2.557 23.281 18.703 1 39.06 177 TRP A O 1
ATOM 1408 N N . HIS A 1 178 ? 1.683 22.969 16.984 1 36.84 178 HIS A N 1
ATOM 1409 C CA . HIS A 1 178 ? 1.766 24.391 16.688 1 36.84 178 HIS A CA 1
ATOM 1410 C C . HIS A 1 178 ? 0.707 25.172 17.469 1 36.84 178 HIS A C 1
ATOM 1412 O O . HIS A 1 178 ? -0.492 24.953 17.266 1 36.84 178 HIS A O 1
ATOM 1418 N N . SER A 1 179 ? 0.892 25.609 18.75 1 30.11 179 SER A N 1
ATOM 1419 C CA . SER A 1 179 ? 0.227 26.734 19.391 1 30.11 179 SER A CA 1
ATOM 1420 C C . SER A 1 179 ? -0.008 27.875 18.406 1 30.11 179 SER A C 1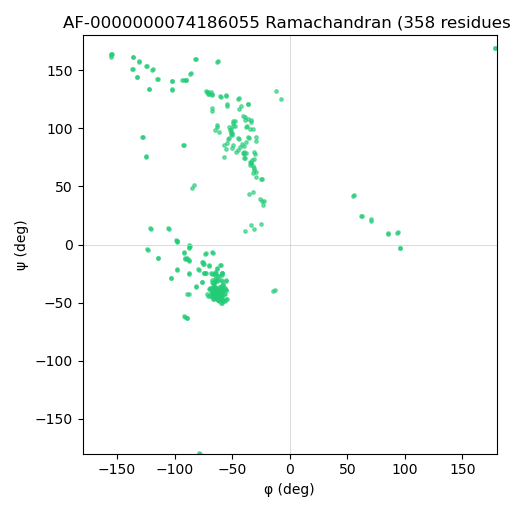
ATOM 1422 O O . SER A 1 179 ? 0.925 28.328 17.75 1 30.11 179 SER A O 1
ATOM 1424 N N . SER A 1 180 ? -1.22 27.906 17.734 1 29.95 180 SER A N 1
ATOM 1425 C CA . SER A 1 180 ? -1.548 29.266 17.297 1 29.95 180 SER A CA 1
ATOM 1426 C C . SER A 1 180 ? -0.947 30.312 18.234 1 29.95 180 SER A C 1
ATOM 1428 O O . SER A 1 180 ? -1.228 30.312 19.422 1 29.95 180 SER A O 1
ATOM 1430 N N . ALA A 1 181 ? 0.267 30.781 17.891 1 28.78 181 ALA A N 1
ATOM 1431 C CA . ALA A 1 181 ? 0.484 32.125 18.391 1 28.78 181 ALA A CA 1
ATOM 1432 C C . ALA A 1 181 ? -0.614 33.062 17.922 1 28.78 181 ALA A C 1
ATOM 1434 O O . ALA A 1 181 ? -1.034 33 16.766 1 28.78 181 ALA A O 1
ATOM 1435 N N . MET B 1 1 ? 3.32 -104.375 -10.383 1 31.83 1 MET B N 1
ATOM 1436 C CA . MET B 1 1 ? 3.619 -103 -10.711 1 31.83 1 MET B CA 1
ATOM 1437 C C . MET B 1 1 ? 3.117 -102.062 -9.617 1 31.83 1 MET B C 1
ATOM 1439 O O . MET B 1 1 ? 1.943 -102.125 -9.25 1 31.83 1 MET B O 1
ATOM 1443 N N . ALA B 1 2 ? 3.982 -101.5 -8.75 1 39.19 2 ALA B N 1
ATOM 1444 C CA . ALA B 1 2 ? 3.861 -100.938 -7.406 1 39.19 2 ALA B CA 1
ATOM 1445 C C . ALA B 1 2 ? 3.084 -99.625 -7.426 1 39.19 2 ALA B C 1
ATOM 1447 O O . ALA B 1 2 ? 3.139 -98.875 -8.406 1 39.19 2 ALA B O 1
ATOM 1448 N N . PRO B 1 3 ? 2.043 -99.438 -6.578 1 41.69 3 PRO B N 1
ATOM 1449 C CA . PRO B 1 3 ? 1.042 -98.375 -6.527 1 41.69 3 PRO B CA 1
ATOM 1450 C C . PRO B 1 3 ? 1.655 -97 -6.25 1 41.69 3 PRO B C 1
ATOM 1452 O O . PRO B 1 3 ? 2.586 -96.875 -5.449 1 41.69 3 PRO B O 1
ATOM 1455 N N . ARG B 1 4 ? 1.861 -96.125 -7.207 1 39.88 4 ARG B N 1
ATOM 1456 C CA . ARG B 1 4 ? 2.479 -94.75 -7.227 1 39.88 4 ARG B CA 1
ATOM 1457 C C . ARG B 1 4 ? 1.835 -93.875 -6.199 1 39.88 4 ARG B C 1
ATOM 1459 O O . ARG B 1 4 ? 0.613 -93.688 -6.18 1 39.88 4 ARG B O 1
ATOM 1466 N N . SER B 1 5 ? 2.363 -93.812 -4.992 1 34.75 5 SER B N 1
ATOM 1467 C CA . SER B 1 5 ? 1.97 -93.062 -3.84 1 34.75 5 SER B CA 1
ATOM 1468 C C . SER B 1 5 ? 1.779 -91.562 -4.227 1 34.75 5 SER B C 1
ATOM 1470 O O . SER B 1 5 ? 2.646 -91 -4.867 1 34.75 5 SER B O 1
ATOM 1472 N N . ARG B 1 6 ? 0.542 -91.125 -4.496 1 36.59 6 ARG B N 1
ATOM 1473 C CA . ARG B 1 6 ? 0.083 -89.812 -4.879 1 36.59 6 ARG B CA 1
ATOM 1474 C C . ARG B 1 6 ? 0.528 -88.75 -3.861 1 36.59 6 ARG B C 1
ATOM 1476 O O . ARG B 1 6 ? 0.182 -88.812 -2.682 1 36.59 6 ARG B O 1
ATOM 1483 N N . GLN B 1 7 ? 1.805 -88.25 -3.957 1 30.61 7 GLN B N 1
ATOM 1484 C CA . GLN B 1 7 ? 2.398 -87.25 -3.076 1 30.61 7 GLN B CA 1
ATOM 1485 C C . GLN B 1 7 ? 1.477 -86.062 -2.912 1 30.61 7 GLN B C 1
ATOM 1487 O O . GLN B 1 7 ? 0.998 -85.5 -3.9 1 30.61 7 GLN B O 1
ATOM 1492 N N . ARG B 1 8 ? 0.733 -85.938 -1.78 1 30.3 8 ARG B N 1
ATOM 1493 C CA . ARG B 1 8 ? -0.188 -84.875 -1.322 1 30.3 8 ARG B CA 1
ATOM 1494 C C . ARG B 1 8 ? 0.482 -83.5 -1.323 1 30.3 8 ARG B C 1
ATOM 1496 O O . ARG B 1 8 ? 1.533 -83.312 -0.705 1 30.3 8 ARG B O 1
ATOM 1503 N N . ARG B 1 9 ? 0.447 -82.812 -2.412 1 30.95 9 ARG B N 1
ATOM 1504 C CA . ARG B 1 9 ? 1.023 -81.438 -2.535 1 30.95 9 ARG B CA 1
ATOM 1505 C C . ARG B 1 9 ? 0.538 -80.562 -1.411 1 30.95 9 ARG B C 1
ATOM 1507 O O . ARG B 1 9 ? -0.661 -80.5 -1.134 1 30.95 9 ARG B O 1
ATOM 1514 N N . HIS B 1 10 ? 1.295 -80.438 -0.306 1 29.48 10 HIS B N 1
ATOM 1515 C CA . HIS B 1 10 ? 1.051 -79.562 0.84 1 29.48 10 HIS B CA 1
ATOM 1516 C C . HIS B 1 10 ? 0.764 -78.125 0.398 1 29.48 10 HIS B C 1
ATOM 1518 O O . HIS B 1 10 ? 1.487 -77.562 -0.432 1 29.48 10 HIS B O 1
ATOM 1524 N N . LYS B 1 11 ? -0.521 -77.75 0.287 1 31.38 11 LYS B N 1
ATOM 1525 C CA . LYS B 1 11 ? -0.973 -76.438 -0.022 1 31.38 11 LYS B CA 1
ATOM 1526 C C . LYS B 1 11 ? -0.288 -75.375 0.875 1 31.38 11 LYS B C 1
ATOM 1528 O O . LYS B 1 11 ? -0.173 -75.625 2.086 1 31.38 11 LYS B O 1
ATOM 1533 N N . LYS B 1 12 ? 0.667 -74.625 0.317 1 31.56 12 LYS B N 1
ATOM 1534 C CA . LYS B 1 12 ? 1.39 -73.5 0.904 1 31.56 12 LYS B CA 1
ATOM 1535 C C . LYS B 1 12 ? 0.442 -72.625 1.662 1 31.56 12 LYS B C 1
ATOM 1537 O O . LYS B 1 12 ? -0.695 -72.375 1.238 1 31.56 12 LYS B O 1
ATOM 1542 N N . SER B 1 13 ? 0.618 -72.438 2.959 1 31.86 13 SER B N 1
ATOM 1543 C CA . SER B 1 13 ? -0.054 -71.625 3.949 1 31.86 13 SER B CA 1
ATOM 1544 C C . SER B 1 13 ? -0.102 -70.125 3.5 1 31.86 13 SER B C 1
ATOM 1546 O O . SER B 1 13 ? 0.842 -69.625 2.881 1 31.86 13 SER B O 1
ATOM 1548 N N . PRO B 1 14 ? -1.347 -69.625 3.393 1 31.83 14 PRO B N 1
ATOM 1549 C CA . PRO B 1 14 ? -1.592 -68.25 2.963 1 31.83 14 PRO B CA 1
ATOM 1550 C C . PRO B 1 14 ? -0.776 -67.188 3.756 1 31.83 14 PRO B C 1
ATOM 1552 O O . PRO B 1 14 ? -0.542 -67.375 4.953 1 31.83 14 PRO B O 1
ATOM 1555 N N . SER B 1 15 ? 0.363 -66.812 3.188 1 31.17 15 SER B N 1
ATOM 1556 C CA . SER B 1 15 ? 1.183 -65.75 3.785 1 31.17 15 SER B CA 1
ATOM 1557 C C . SER B 1 15 ? 0.317 -64.625 4.352 1 31.17 15 SER B C 1
ATOM 1559 O O . SER B 1 15 ? -0.712 -64.312 3.77 1 31.17 15 SER B O 1
ATOM 1561 N N . SER B 1 16 ? 0.301 -64.562 5.68 1 29.27 16 SER B N 1
ATOM 1562 C CA . SER B 1 16 ? -0.318 -63.531 6.508 1 29.27 16 SER B CA 1
ATOM 1563 C C . SER B 1 16 ? 0.001 -62.125 5.98 1 29.27 16 SER B C 1
ATOM 1565 O O . SER B 1 16 ? 1.17 -61.75 5.836 1 29.27 16 SER B O 1
ATOM 1567 N N . VAL B 1 17 ? -0.773 -61.719 4.957 1 33.09 17 VAL B N 1
ATOM 1568 C CA . VAL B 1 17 ? -0.619 -60.344 4.473 1 33.09 17 VAL B CA 1
ATOM 1569 C C . VAL B 1 17 ? -0.506 -59.375 5.656 1 33.09 17 VAL B C 1
ATOM 1571 O O . VAL B 1 17 ? -1.385 -59.344 6.52 1 33.09 17 VAL B O 1
ATOM 1574 N N . THR B 1 18 ? 0.762 -59.25 6.172 1 34.94 18 THR B N 1
ATOM 1575 C CA . THR B 1 18 ? 1.001 -58.25 7.203 1 34.94 18 THR B CA 1
ATOM 1576 C C . THR B 1 18 ? 0.176 -57 6.934 1 34.94 18 THR B C 1
ATOM 1578 O O . THR B 1 18 ? 0.104 -56.531 5.797 1 34.94 18 THR B O 1
ATOM 1581 N N . PRO B 1 19 ? -0.862 -56.844 7.809 1 33.38 19 PRO B N 1
ATOM 1582 C CA . PRO B 1 19 ? -1.671 -55.625 7.617 1 33.38 19 PRO B CA 1
ATOM 1583 C C . PRO B 1 19 ? -0.822 -54.375 7.379 1 33.38 19 PRO B C 1
ATOM 1585 O O . PRO B 1 19 ? 0.185 -54.188 8.062 1 33.38 19 PRO B O 1
ATOM 1588 N N . VAL B 1 20 ? -0.546 -54.094 6.082 1 35.34 20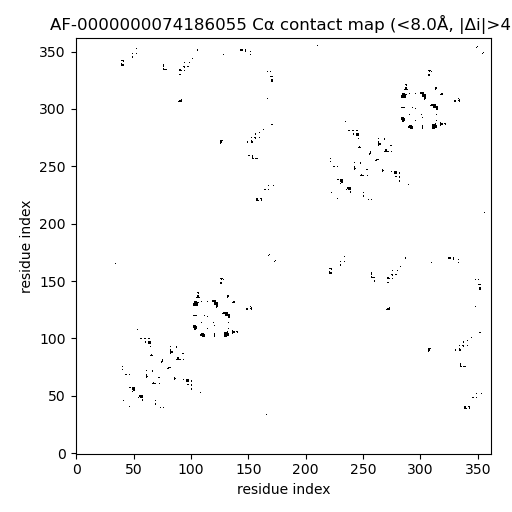 VAL B N 1
ATOM 1589 C CA . VAL B 1 20 ? 0.14 -52.812 5.867 1 35.34 20 VAL B CA 1
ATOM 1590 C C . VAL B 1 20 ? -0.442 -51.75 6.789 1 35.34 20 VAL B C 1
ATOM 1592 O O . VAL B 1 20 ? -1.644 -51.469 6.75 1 35.34 20 VAL B O 1
ATOM 1595 N N . VAL B 1 21 ? 0.065 -51.688 8.055 1 29.95 21 VAL B N 1
ATOM 1596 C CA . VAL B 1 21 ? -0.302 -50.562 8.875 1 29.95 21 VAL B CA 1
ATOM 1597 C C . VAL B 1 21 ? -0.355 -49.281 8.016 1 29.95 21 VAL B C 1
ATOM 1599 O O . VAL B 1 21 ? 0.648 -48.906 7.414 1 29.95 21 VAL B O 1
ATOM 1602 N N . VAL B 1 22 ? -1.503 -49.188 7.273 1 31.88 22 VAL B N 1
ATOM 1603 C CA . VAL B 1 22 ? -1.667 -47.875 6.625 1 31.88 22 VAL B CA 1
ATOM 1604 C C . VAL B 1 22 ? -1.21 -46.781 7.566 1 31.88 22 VAL B C 1
ATOM 1606 O O . VAL B 1 22 ? -1.683 -46.688 8.703 1 31.88 22 VAL B O 1
ATOM 1609 N N . THR B 1 23 ? 0.16 -46.656 7.73 1 32.19 23 THR B N 1
ATOM 1610 C CA . THR B 1 23 ? 0.532 -45.469 8.5 1 32.19 23 THR B CA 1
ATOM 1611 C C . THR B 1 23 ? -0.374 -44.281 8.156 1 32.19 23 THR B C 1
ATOM 1613 O O . THR B 1 23 ? -0.627 -44.031 6.977 1 32.19 23 THR B O 1
ATOM 1616 N N . PRO B 1 24 ? -1.333 -44.094 9.094 1 31.44 24 PRO B N 1
ATOM 1617 C CA . PRO B 1 24 ? -2.18 -42.938 8.781 1 31.44 24 PRO B CA 1
ATOM 1618 C C . PRO B 1 24 ? -1.403 -41.781 8.133 1 31.44 24 PRO B C 1
ATOM 1620 O O . PRO B 1 24 ? -0.192 -41.656 8.336 1 31.44 24 PRO B O 1
ATOM 1623 N N . PRO B 1 25 ? -1.896 -41.469 6.895 1 30.89 25 PRO B N 1
ATOM 1624 C CA . PRO B 1 25 ? -1.208 -40.312 6.316 1 30.89 25 PRO B CA 1
ATOM 1625 C C . PRO B 1 25 ? -0.778 -39.281 7.367 1 30.89 25 PRO B C 1
ATOM 1627 O O . PRO B 1 25 ? -1.414 -39.156 8.422 1 30.89 25 PRO B O 1
ATOM 1630 N N . THR B 1 26 ? 0.511 -39.25 7.652 1 30.45 26 THR B N 1
ATOM 1631 C CA . THR B 1 26 ? 1.057 -38.156 8.453 1 30.45 26 THR B CA 1
ATOM 1632 C C . THR B 1 26 ? 0.288 -36.875 8.203 1 30.45 26 THR B C 1
ATOM 1634 O O . THR B 1 26 ? -0.034 -36.562 7.059 1 30.45 26 THR B O 1
ATOM 1637 N N . VAL B 1 27 ? -0.592 -36.656 9.148 1 30.7 27 VAL B N 1
ATOM 1638 C CA . VAL B 1 27 ? -1.19 -35.312 9.242 1 30.7 27 VAL B CA 1
ATOM 1639 C C . VAL B 1 27 ? -0.163 -34.25 8.852 1 30.7 27 VAL B C 1
ATOM 1641 O O . VAL B 1 27 ? 0.885 -34.125 9.492 1 30.7 27 VAL B O 1
ATOM 1644 N N . VAL B 1 28 ? 0.094 -34.281 7.551 1 30.42 28 VAL B N 1
ATOM 1645 C CA . VAL B 1 28 ? 0.816 -33.062 7.199 1 30.42 28 VAL B CA 1
ATOM 1646 C C . VAL B 1 28 ? 0.397 -31.922 8.133 1 30.42 28 VAL B C 1
ATOM 1648 O O . VAL B 1 28 ? -0.788 -31.594 8.227 1 30.42 28 VAL B O 1
ATOM 1651 N N . THR B 1 29 ? 0.953 -31.984 9.32 1 28.41 29 THR B N 1
ATOM 1652 C CA . THR B 1 29 ? 0.825 -30.766 10.117 1 28.41 29 THR B CA 1
ATOM 1653 C C . THR B 1 29 ? 0.863 -29.531 9.219 1 28.41 29 THR B C 1
ATOM 1655 O O . THR B 1 29 ? 1.87 -29.266 8.562 1 28.41 29 THR B O 1
ATOM 1658 N N . SER B 1 30 ? -0.195 -29.469 8.531 1 30.28 30 SER B N 1
ATOM 1659 C CA . SER B 1 30 ? -0.367 -28.141 7.922 1 30.28 30 SER B CA 1
ATOM 1660 C C . SER B 1 30 ? 0.265 -27.047 8.781 1 30.28 30 SER B C 1
ATOM 1662 O O . SER B 1 30 ? -0.135 -26.844 9.93 1 30.28 30 SER B O 1
ATOM 1664 N N . VAL B 1 31 ? 1.55 -27.188 8.906 1 29.66 31 VAL B N 1
ATOM 1665 C CA . VAL B 1 31 ? 2.025 -25.969 9.547 1 29.66 31 VAL B CA 1
ATOM 1666 C C . VAL B 1 31 ? 1.142 -24.797 9.141 1 29.66 31 VAL B C 1
ATOM 1668 O O . VAL B 1 31 ? 0.991 -24.5 7.945 1 29.66 31 VAL B O 1
ATOM 1671 N N . PRO B 1 32 ? -0.088 -24.797 9.719 1 30.64 32 PRO B N 1
ATOM 1672 C CA . PRO B 1 32 ? -0.816 -23.547 9.477 1 30.64 32 PRO B CA 1
ATOM 1673 C C . PRO B 1 32 ? 0.109 -22.344 9.344 1 30.64 32 PRO B C 1
ATOM 1675 O O . PRO B 1 32 ? 0.976 -22.125 10.188 1 30.64 32 PRO B O 1
ATOM 1678 N N . LEU B 1 33 ? 0.854 -22.328 8.375 1 32.03 33 LEU B N 1
ATOM 1679 C CA . LEU B 1 33 ? 1.242 -20.922 8.273 1 32.03 33 LEU B CA 1
ATOM 1680 C C . LEU B 1 33 ? 0.201 -20.016 8.93 1 32.03 33 LEU B C 1
ATOM 1682 O O . LEU B 1 33 ? -0.902 -19.859 8.406 1 32.03 33 LEU B O 1
ATOM 1686 N N . THR B 1 34 ? -0.091 -20.25 10.188 1 31.59 34 THR B N 1
ATOM 1687 C CA . THR B 1 34 ? -0.731 -19.188 10.969 1 31.59 34 THR B CA 1
ATOM 1688 C C . THR B 1 34 ? -0.423 -17.812 10.375 1 31.59 34 THR B C 1
ATOM 1690 O O . THR B 1 34 ? 0.67 -17.281 10.57 1 31.59 34 THR B O 1
ATOM 1693 N N . LEU B 1 35 ? -0.366 -17.641 9.148 1 37.38 35 LEU B N 1
ATOM 1694 C CA . LEU B 1 35 ? -0.796 -16.25 9.008 1 37.38 35 LEU B CA 1
ATOM 1695 C C . LEU B 1 35 ? -1.621 -15.812 10.219 1 37.38 35 LEU B C 1
ATOM 1697 O O . LEU B 1 35 ? -2.807 -16.141 10.312 1 37.38 35 LEU B O 1
ATOM 1701 N N . SER B 1 36 ? -1.292 -16.25 11.461 1 36.19 36 SER B N 1
ATOM 1702 C CA . SER B 1 36 ? -1.866 -15.57 12.617 1 36.19 36 SER B CA 1
ATOM 1703 C C . SER B 1 36 ? -2.625 -14.312 12.195 1 36.19 36 SER B C 1
ATOM 1705 O O . SER B 1 36 ? -2.311 -13.703 11.172 1 36.19 36 SER B O 1
ATOM 1707 N N . LYS B 1 37 ? -3.816 -14.211 12.555 1 40.5 37 LYS B N 1
ATOM 1708 C CA . LYS B 1 37 ? -4.691 -13.039 12.508 1 40.5 37 LYS B CA 1
ATOM 1709 C C . LYS B 1 37 ? -3.881 -11.75 12.531 1 40.5 37 LYS B C 1
ATOM 1711 O O . LYS B 1 37 ? -3.551 -11.234 13.602 1 40.5 37 LYS B O 1
ATOM 1716 N N . SER B 1 38 ? -2.707 -11.719 12.266 1 42.94 38 SER B N 1
ATOM 1717 C CA . SER B 1 38 ? -2.023 -10.438 12.297 1 42.94 38 SER B CA 1
ATOM 1718 C C . SER B 1 38 ? -2.965 -9.297 11.906 1 42.94 38 SER B C 1
ATOM 1720 O O . SER B 1 38 ? -3.184 -9.047 10.719 1 42.94 38 SER B O 1
ATOM 1722 N N . ASP B 1 39 ? -4.078 -9.266 12.391 1 44.72 39 ASP B N 1
ATOM 1723 C CA . ASP B 1 39 ? -5.098 -8.227 12.438 1 44.72 39 ASP B CA 1
ATOM 1724 C C . ASP B 1 39 ? -4.469 -6.832 12.414 1 44.72 39 ASP B C 1
ATOM 1726 O O . ASP B 1 39 ? -3.779 -6.438 13.352 1 44.72 39 ASP B O 1
ATOM 1730 N N . PRO B 1 40 ? -3.748 -6.445 11.516 1 51.75 40 PRO B N 1
ATOM 1731 C CA . PRO B 1 40 ? -3.463 -5.008 11.602 1 51.75 40 PRO B CA 1
ATOM 1732 C C . PRO B 1 40 ? -4.672 -4.191 12.047 1 51.75 40 PRO B C 1
ATOM 1734 O O . PRO B 1 40 ? -4.754 -2.996 11.75 1 51.75 40 PRO B O 1
ATOM 1737 N N . SER B 1 41 ? -5.738 -4.848 12.523 1 67.38 41 SER B N 1
ATOM 1738 C CA . SER B 1 41 ? -7.008 -4.145 12.68 1 67.38 41 SER B CA 1
ATOM 1739 C C . SER B 1 41 ? -6.887 -2.992 13.672 1 67.38 41 SER B C 1
ATOM 1741 O O . SER B 1 41 ? -6.414 -3.178 14.797 1 67.38 41 SER B O 1
ATOM 1743 N N . ILE B 1 42 ? -6.707 -1.928 13.125 1 79.38 42 ILE B N 1
ATOM 1744 C CA . ILE B 1 42 ? -6.719 -0.723 13.953 1 79.38 42 ILE B CA 1
ATOM 1745 C C . ILE B 1 42 ? -7.891 -0.777 14.93 1 79.38 42 ILE B C 1
ATOM 1747 O O . ILE B 1 42 ? -9 -1.152 14.555 1 79.38 42 ILE B O 1
ATOM 1751 N N . ASP B 1 43 ? -7.602 -0.608 16.25 1 87.25 43 ASP B N 1
ATOM 1752 C CA . ASP B 1 43 ? -8.695 -0.544 17.203 1 87.25 43 ASP B CA 1
ATOM 1753 C C . ASP B 1 43 ? -9.359 0.833 17.203 1 87.25 43 ASP B C 1
ATOM 1755 O O . ASP B 1 43 ? -8.969 1.705 16.422 1 87.25 43 ASP B O 1
ATOM 1759 N N . ALA B 1 44 ? -10.383 0.988 18.062 1 91.44 44 ALA B N 1
ATOM 1760 C CA . ALA B 1 44 ? -11.156 2.227 18.094 1 91.44 44 ALA B CA 1
ATOM 1761 C C . ALA B 1 44 ? -10.281 3.41 18.5 1 91.44 44 ALA B C 1
ATOM 1763 O O . ALA B 1 44 ? -10.367 4.484 17.906 1 91.44 44 ALA B O 1
ATOM 1764 N N . LEU B 1 45 ? -9.469 3.207 19.422 1 88.56 45 LEU B N 1
ATOM 1765 C CA . LEU B 1 45 ? -8.602 4.277 19.891 1 88.56 45 LEU B CA 1
ATOM 1766 C C . LEU B 1 45 ? -7.676 4.758 18.766 1 88.56 45 LEU B C 1
ATOM 1768 O O . LEU B 1 45 ? -7.527 5.965 18.562 1 88.56 45 LEU B O 1
ATOM 1772 N N . GLY B 1 46 ? -7.156 3.836 18.141 1 86.5 46 GLY B N 1
ATOM 1773 C CA . GLY B 1 46 ? -6.301 4.176 17.016 1 86.5 46 GLY B CA 1
ATOM 1774 C C . GLY B 1 46 ? -7.035 4.902 15.906 1 86.5 46 GLY B C 1
ATOM 1775 O O . GLY B 1 46 ? -6.527 5.879 15.352 1 86.5 46 GLY B O 1
ATOM 1776 N N . PHE B 1 47 ? -8.211 4.449 15.664 1 90.19 47 PHE B N 1
ATOM 1777 C CA . PHE B 1 47 ? -9.023 5.047 14.617 1 90.19 47 PHE B CA 1
ATOM 1778 C C . PHE B 1 47 ? -9.32 6.512 14.93 1 90.19 47 PHE B C 1
ATOM 1780 O O . PHE B 1 47 ? -9.141 7.383 14.07 1 90.19 47 PHE B O 1
ATOM 1787 N N . PHE B 1 48 ? -9.578 6.801 16.109 1 91.88 48 PHE B N 1
ATOM 1788 C CA . PHE B 1 48 ? -9.977 8.156 16.469 1 91.88 48 PHE B CA 1
ATOM 1789 C C . PHE B 1 48 ? -8.75 9.016 16.75 1 91.88 48 PHE B C 1
ATOM 1791 O O . PHE B 1 48 ? -8.844 10.25 16.797 1 91.88 48 PHE B O 1
ATOM 1798 N N . SER B 1 49 ? -7.605 8.383 16.906 1 87.88 49 SER B N 1
ATOM 1799 C CA . SER B 1 49 ? -6.387 9.148 17.125 1 87.88 49 SER B CA 1
ATOM 1800 C C . SER B 1 49 ? -5.969 9.898 15.859 1 87.88 49 SER B C 1
ATOM 1802 O O . SER B 1 49 ? -5.164 10.828 15.922 1 87.88 49 SER B O 1
ATOM 1804 N N . LEU B 1 50 ? -6.48 9.492 14.789 1 85.25 50 LEU B N 1
ATOM 1805 C CA . LEU B 1 50 ? -6.211 10.18 13.531 1 85.25 50 LEU B CA 1
ATOM 1806 C C . LEU B 1 50 ? -6.645 11.641 13.617 1 85.25 50 LEU B C 1
ATOM 1808 O O . LEU B 1 50 ? -6.09 12.5 12.922 1 85.25 50 LEU B O 1
ATOM 1812 N N . ASP B 1 51 ? -7.574 11.891 14.5 1 87.75 51 ASP B N 1
ATOM 1813 C CA . ASP B 1 51 ? -8.125 13.234 14.648 1 87.75 51 ASP B CA 1
ATOM 1814 C C . ASP B 1 51 ? -7.148 14.156 15.383 1 87.75 51 ASP B C 1
ATOM 1816 O O . ASP B 1 51 ? -7.312 15.375 15.375 1 87.75 51 ASP B O 1
ATOM 1820 N N . ASN B 1 52 ? -6.203 13.609 16 1 83.94 52 ASN B N 1
ATOM 1821 C CA . ASN B 1 52 ? -5.289 14.406 16.812 1 83.94 52 ASN B CA 1
ATOM 1822 C C . ASN B 1 52 ? -4.469 15.367 15.961 1 83.94 52 ASN B C 1
ATOM 1824 O O . ASN B 1 52 ? -4.227 16.5 16.359 1 83.94 52 ASN B O 1
ATOM 1828 N N . ASN B 1 53 ? -4.082 14.953 14.789 1 80.44 53 ASN B N 1
ATOM 1829 C CA . ASN B 1 53 ? -3.254 15.789 13.93 1 80.44 53 ASN B CA 1
ATOM 1830 C C . ASN B 1 53 ? -4.07 16.422 12.805 1 80.44 53 ASN B C 1
ATOM 1832 O O . ASN B 1 53 ? -3.723 17.484 12.297 1 80.44 53 ASN B O 1
ATOM 1836 N N . VAL B 1 54 ? -5.109 15.688 12.461 1 83.31 54 VAL B N 1
ATOM 1837 C CA . VAL B 1 54 ? -6.008 16.188 11.43 1 83.31 54 VAL B CA 1
ATOM 1838 C C . VAL B 1 54 ? -7.445 16.172 11.938 1 83.31 54 VAL B C 1
ATOM 1840 O O . VAL B 1 54 ? -8.195 15.234 11.656 1 83.31 54 VAL B O 1
ATOM 1843 N N . PRO B 1 55 ? -7.801 17.281 12.484 1 84 55 PRO B N 1
ATOM 1844 C CA . PRO B 1 55 ? -9.141 17.281 13.078 1 84 55 PRO B CA 1
ATOM 1845 C C . PRO B 1 55 ? -10.234 17 12.055 1 84 55 PRO B C 1
ATOM 1847 O O . PRO B 1 55 ? -10.273 17.609 10.992 1 84 55 PRO B O 1
ATOM 1850 N N . GLY B 1 56 ? -11.102 15.984 12.383 1 87.06 56 GLY B N 1
ATOM 1851 C CA . GLY B 1 56 ? -12.234 15.648 11.531 1 87.06 56 GLY B CA 1
ATOM 1852 C C . GLY B 1 56 ? -11.945 14.508 10.578 1 87.06 56 GLY B C 1
ATOM 1853 O O . GLY B 1 56 ? -12.836 14.062 9.852 1 87.06 56 GLY B O 1
ATOM 1854 N N . LEU B 1 57 ? -10.797 14.047 10.594 1 89 57 LEU B N 1
ATOM 1855 C CA . LEU B 1 57 ? -10.398 13.023 9.633 1 89 57 LEU B CA 1
ATOM 1856 C C . LEU B 1 57 ? -11.203 11.742 9.836 1 89 57 LEU B C 1
ATOM 1858 O O . LEU B 1 57 ? -11.672 11.141 8.875 1 89 57 LEU B O 1
ATOM 1862 N N . SER B 1 58 ? -11.352 11.297 11.117 1 91.12 58 SER B N 1
ATOM 1863 C CA . SER B 1 58 ? -12.094 10.07 11.383 1 91.12 58 SER B CA 1
ATOM 1864 C C . SER B 1 58 ? -13.523 10.172 10.859 1 91.12 58 SER B C 1
ATOM 1866 O O . SER B 1 58 ? -14.039 9.219 10.258 1 91.12 58 SER B O 1
ATOM 1868 N N . GLN B 1 59 ? -14.086 11.32 11.031 1 92.19 59 GLN B N 1
ATOM 1869 C CA . GLN B 1 59 ? -15.445 11.531 10.547 1 92.19 59 GLN B CA 1
ATOM 1870 C C . GLN B 1 59 ? -15.484 11.562 9.023 1 92.19 59 GLN B C 1
ATOM 1872 O O . GLN B 1 59 ? -16.438 11.055 8.414 1 92.19 59 GLN B O 1
ATOM 1877 N N . LEU B 1 60 ? -14.523 12.133 8.453 1 92.81 60 LEU B N 1
ATOM 1878 C CA . LEU B 1 60 ? -14.445 12.18 6.996 1 92.81 60 LEU B CA 1
ATOM 1879 C C . LEU B 1 60 ? -14.352 10.781 6.41 1 92.81 60 LEU B C 1
ATOM 1881 O O . LEU B 1 60 ? -14.992 10.477 5.398 1 92.81 60 LEU B O 1
ATOM 1885 N N . ILE B 1 61 ? -13.586 9.938 7.008 1 93.44 61 ILE B N 1
ATOM 1886 C CA . ILE B 1 61 ? -13.43 8.562 6.559 1 93.44 61 ILE B CA 1
ATOM 1887 C C . ILE B 1 61 ? -14.781 7.855 6.578 1 93.44 61 ILE B C 1
ATOM 1889 O O . ILE B 1 61 ? -15.195 7.266 5.578 1 93.44 61 ILE B O 1
ATOM 1893 N N . LEU B 1 62 ? -15.438 7.973 7.707 1 95.75 62 LEU B N 1
ATOM 1894 C CA . LEU B 1 62 ? -16.734 7.328 7.84 1 95.75 62 LEU B CA 1
ATOM 1895 C C . LEU B 1 62 ? -17.734 7.875 6.812 1 95.75 62 LEU B C 1
ATOM 1897 O O . LEU B 1 62 ? -18.453 7.113 6.176 1 95.75 62 LEU B O 1
ATOM 1901 N N . GLN B 1 63 ? -17.688 9.133 6.645 1 95.56 63 GLN B N 1
ATOM 1902 C CA . GLN B 1 63 ? -18.578 9.766 5.668 1 95.56 63 GLN B CA 1
ATOM 1903 C C . GLN B 1 63 ? -18.297 9.25 4.258 1 95.56 63 GLN B C 1
ATOM 1905 O O . GLN B 1 63 ? -19.219 8.883 3.537 1 95.56 63 GLN B O 1
ATOM 1910 N N . LYS B 1 64 ? -17.078 9.227 3.867 1 94.94 64 LYS B N 1
ATOM 1911 C CA . LYS B 1 64 ? -16.703 8.781 2.531 1 94.94 64 LYS B CA 1
ATOM 1912 C C . LYS B 1 64 ? -17.031 7.305 2.326 1 94.94 64 LYS B C 1
ATOM 1914 O O . LYS B 1 64 ? -17.312 6.875 1.202 1 94.94 64 LYS B O 1
ATOM 1919 N N . LEU B 1 65 ? -17.125 6.535 3.393 1 95.44 65 LEU B N 1
ATOM 1920 C CA . LEU B 1 65 ? -17.391 5.102 3.311 1 95.44 65 LEU B CA 1
ATOM 1921 C C . LEU B 1 65 ? -18.859 4.809 3.535 1 95.44 65 LEU B C 1
ATOM 1923 O O . LEU B 1 65 ? -19.281 3.646 3.553 1 95.44 65 LEU B O 1
ATOM 1927 N N . ASN B 1 66 ? -19.641 5.812 3.691 1 97.19 66 ASN B N 1
ATOM 1928 C CA . ASN B 1 66 ? -21.062 5.676 3.967 1 97.19 66 ASN B CA 1
ATOM 1929 C C . ASN B 1 66 ? -21.312 4.816 5.199 1 97.19 66 ASN B C 1
ATOM 1931 O O . ASN B 1 66 ? -22.188 3.945 5.188 1 97.19 66 ASN B O 1
ATOM 1935 N N . MET B 1 67 ? -20.453 5.074 6.223 1 96.94 67 MET B N 1
ATOM 1936 C CA . MET B 1 67 ? -20.578 4.34 7.48 1 96.94 67 MET B CA 1
ATOM 1937 C C . MET B 1 67 ? -20.875 5.289 8.641 1 96.94 67 MET B C 1
ATOM 1939 O O . MET B 1 67 ? -20.391 6.426 8.648 1 96.94 67 MET B O 1
ATOM 1943 N N . LYS B 1 68 ? -21.594 4.77 9.68 1 96.56 68 LYS B N 1
ATOM 1944 C CA . LYS B 1 68 ? -22.078 5.645 10.75 1 96.56 68 LYS B CA 1
ATOM 1945 C C . LYS B 1 68 ? -21.141 5.586 11.953 1 96.56 68 LYS B C 1
ATOM 1947 O O . LYS B 1 68 ? -21.172 6.473 12.812 1 96.56 68 LYS B O 1
ATOM 1952 N N . SER B 1 69 ? -20.391 4.523 12.023 1 96.88 69 SER B N 1
ATOM 1953 C CA . SER B 1 69 ? -19.594 4.348 13.227 1 96.88 69 SER B CA 1
ATOM 1954 C C . SER B 1 69 ? -18.375 3.484 12.961 1 96.88 69 SER B C 1
ATOM 1956 O O . SER B 1 69 ? -18.281 2.814 11.93 1 96.88 69 SER B O 1
ATOM 1958 N N . TYR B 1 70 ? -17.469 3.566 13.891 1 95.88 70 TYR B N 1
ATOM 1959 C CA . TYR B 1 70 ? -16.312 2.689 13.852 1 95.88 70 TYR B CA 1
ATOM 1960 C C . TYR B 1 70 ? -16.719 1.225 13.867 1 95.88 70 TYR B C 1
ATOM 1962 O O . TYR B 1 70 ? -16.094 0.387 13.219 1 95.88 70 TYR B O 1
ATOM 1970 N N . GLU B 1 71 ? -17.75 0.938 14.539 1 95.75 71 GLU B N 1
ATOM 1971 C CA . GLU B 1 71 ? -18.219 -0.441 14.633 1 95.75 71 GLU B CA 1
ATOM 1972 C C . GLU B 1 71 ? -18.641 -0.975 13.266 1 95.75 71 GLU B C 1
ATOM 1974 O O . GLU B 1 71 ? -18.344 -2.125 12.93 1 95.75 71 GLU B O 1
ATOM 1979 N N . GLU B 1 72 ? -19.25 -0.109 12.539 1 95.62 72 GLU B N 1
ATOM 1980 C CA . GLU B 1 72 ? -19.609 -0.508 11.18 1 95.62 72 GLU B CA 1
ATOM 1981 C C . GLU B 1 72 ? -18.375 -0.729 10.32 1 95.62 72 GLU B C 1
ATOM 1983 O O . GLU B 1 72 ? -18.297 -1.71 9.578 1 95.62 72 GLU B O 1
ATOM 1988 N N . TYR B 1 73 ? -17.516 0.174 10.461 1 93.94 73 TYR B N 1
ATOM 1989 C CA . TYR B 1 73 ? -16.25 0.07 9.742 1 93.94 73 TYR B CA 1
ATOM 1990 C C . TYR B 1 73 ? -15.539 -1.241 10.07 1 93.94 73 TYR B C 1
ATOM 1992 O O . TYR B 1 73 ? -15.141 -1.982 9.164 1 93.94 73 TYR B O 1
ATOM 2000 N N . LYS B 1 74 ? -15.422 -1.59 11.375 1 92.25 74 LYS B N 1
ATOM 2001 C CA . LYS B 1 74 ? -14.758 -2.803 11.852 1 92.25 74 LYS B CA 1
ATOM 2002 C C . LYS B 1 74 ? -15.508 -4.051 11.398 1 92.25 74 LYS B C 1
ATOM 2004 O O . LYS B 1 74 ? -14.891 -5.066 11.062 1 92.25 74 LYS B O 1
ATOM 2009 N N . LEU B 1 75 ? -16.781 -3.949 11.375 1 92.19 75 LEU B N 1
ATOM 2010 C CA . LEU B 1 75 ? -17.594 -5.074 10.93 1 92.19 75 LEU B CA 1
ATOM 2011 C C . LEU B 1 75 ? -17.281 -5.43 9.477 1 92.19 75 LEU B C 1
ATOM 2013 O O . LEU B 1 75 ? -17.172 -6.609 9.133 1 92.19 75 LEU B O 1
ATOM 2017 N N . VAL B 1 76 ? -17.156 -4.438 8.695 1 91.25 76 VAL B N 1
ATOM 2018 C CA . VAL B 1 76 ? -16.859 -4.664 7.289 1 91.25 76 VAL B CA 1
ATOM 2019 C C . VAL B 1 76 ? -15.453 -5.234 7.137 1 91.25 76 VAL B C 1
ATOM 2021 O O . VAL B 1 76 ? -15.25 -6.227 6.434 1 91.25 76 VAL B O 1
ATOM 2024 N N . LEU B 1 77 ? -14.531 -4.664 7.824 1 88.12 77 LEU B N 1
ATOM 2025 C CA . LEU B 1 77 ? -13.133 -5.066 7.707 1 88.12 77 LEU B CA 1
ATOM 2026 C C . LEU B 1 77 ? -12.938 -6.5 8.188 1 88.12 77 LEU B C 1
ATOM 2028 O O . LEU B 1 77 ? -12.086 -7.223 7.672 1 88.12 77 LEU B O 1
ATOM 2032 N N . ASP B 1 78 ? -13.766 -6.867 9.102 1 85.56 78 ASP B N 1
ATOM 2033 C CA . ASP B 1 78 ? -13.648 -8.211 9.656 1 85.56 78 ASP B CA 1
ATOM 2034 C C . ASP B 1 78 ? -14.445 -9.219 8.828 1 85.56 78 ASP B C 1
ATOM 2036 O O . ASP B 1 78 ? -14.477 -10.406 9.148 1 85.56 78 ASP B O 1
ATOM 2040 N N . GLY B 1 79 ? -15.078 -8.758 7.832 1 85.12 79 GLY B N 1
ATOM 2041 C CA . GLY B 1 79 ? -15.812 -9.641 6.938 1 85.12 79 GLY B CA 1
ATOM 2042 C C . GLY B 1 79 ? -17.219 -9.938 7.422 1 85.12 79 GLY B C 1
ATOM 2043 O O . GLY B 1 79 ? -17.875 -10.852 6.918 1 85.12 79 GLY B O 1
ATOM 2044 N N . GLY B 1 80 ? -17.609 -9.242 8.414 1 87.19 80 GLY B N 1
ATOM 2045 C CA . GLY B 1 80 ? -18.938 -9.461 8.984 1 87.19 80 GLY B CA 1
ATOM 2046 C C . GLY B 1 80 ? -20.047 -8.812 8.18 1 87.19 80 GLY B C 1
ATOM 2047 O O . GLY B 1 80 ? -21.219 -9.125 8.375 1 87.19 80 GLY B O 1
ATOM 2048 N N . ALA B 1 81 ? -19.766 -7.875 7.426 1 90.12 81 ALA B N 1
ATOM 2049 C CA . ALA B 1 81 ? -20.734 -7.199 6.57 1 90.12 81 ALA B CA 1
ATOM 2050 C C . ALA B 1 81 ? -20.172 -6.961 5.176 1 90.12 81 ALA B C 1
ATOM 2052 O O . ALA B 1 81 ? -18.969 -6.746 5.016 1 90.12 81 ALA B O 1
ATOM 2053 N N . SER B 1 82 ? -21.062 -6.938 4.25 1 90.69 82 SER B N 1
ATOM 2054 C CA . SER B 1 82 ? -20.656 -6.688 2.869 1 90.69 82 SER B CA 1
ATOM 2055 C C . SER B 1 82 ? -20.594 -5.191 2.58 1 90.69 82 SER B C 1
ATOM 2057 O O . SER B 1 82 ? -21.406 -4.414 3.076 1 90.69 82 SER B O 1
ATOM 2059 N N . VAL B 1 83 ? -19.672 -4.879 1.736 1 91.56 83 VAL B N 1
ATOM 2060 C CA . VAL B 1 83 ? -19.5 -3.477 1.37 1 91.56 83 VAL B CA 1
ATOM 2061 C C . VAL B 1 83 ? -20.719 -2.996 0.573 1 91.56 83 VAL B C 1
ATOM 2063 O O . VAL B 1 83 ? -20.984 -1.793 0.497 1 91.56 83 VAL B O 1
ATOM 2066 N N . SER B 1 84 ? -21.391 -3.947 -0.081 1 92.19 84 SER B N 1
ATOM 2067 C CA . SER B 1 84 ? -22.562 -3.59 -0.87 1 92.19 84 SER B CA 1
ATOM 2068 C C . SER B 1 84 ? -23.625 -2.908 -0.008 1 92.19 84 SER B C 1
ATOM 2070 O O . SER B 1 84 ? -24.359 -2.053 -0.492 1 92.19 84 SER B O 1
ATOM 2072 N N . GLY B 1 85 ? -23.641 -3.307 1.196 1 94.38 85 GLY B N 1
ATOM 2073 C CA . GLY B 1 85 ? -24.578 -2.684 2.121 1 94.38 85 GLY B CA 1
ATOM 2074 C C . GLY B 1 85 ? -24.266 -1.224 2.391 1 94.38 85 GLY B C 1
ATOM 2075 O O . GLY B 1 85 ? -25.078 -0.503 2.963 1 94.38 85 G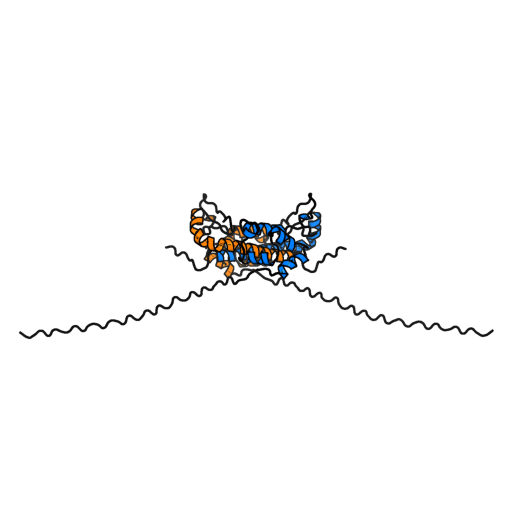LY B O 1
ATOM 2076 N N . PHE B 1 86 ? -23.156 -0.801 1.888 1 95.56 86 PHE B N 1
ATOM 2077 C CA . PHE B 1 86 ? -22.719 0.574 2.113 1 95.56 86 PHE B CA 1
ATOM 2078 C C . PHE B 1 86 ? -22.547 1.311 0.79 1 95.56 86 PHE B C 1
ATOM 2080 O O . PHE B 1 86 ? -21.875 2.344 0.731 1 95.56 86 PHE B O 1
ATOM 2087 N N . GLY B 1 87 ? -23.047 0.719 -0.225 1 94.44 87 GLY B N 1
ATOM 2088 C CA . GLY B 1 87 ? -23.125 1.42 -1.498 1 94.44 87 GLY B CA 1
ATOM 2089 C C . GLY B 1 87 ? -21.922 1.147 -2.395 1 94.44 87 GLY B C 1
ATOM 2090 O O . GLY B 1 87 ? -21.75 1.813 -3.416 1 94.44 87 GLY B O 1
ATOM 2091 N N . PHE B 1 88 ? -21.141 0.21 -2.033 1 92.62 88 PHE B N 1
ATOM 2092 C CA . PHE B 1 88 ? -19.984 -0.097 -2.857 1 92.62 88 PHE B CA 1
ATOM 2093 C C . PHE B 1 88 ? -20.234 -1.343 -3.701 1 92.62 88 PHE B C 1
ATOM 2095 O O . PHE B 1 88 ? -20.828 -2.309 -3.229 1 92.62 88 PHE B O 1
ATOM 2102 N N . ARG B 1 89 ? -19.781 -1.325 -4.898 1 87 89 ARG B N 1
ATOM 2103 C CA . ARG B 1 89 ? -19.922 -2.475 -5.785 1 87 89 ARG B CA 1
ATOM 2104 C C . ARG B 1 89 ? -18.922 -3.566 -5.43 1 87 89 ARG B C 1
ATOM 2106 O O . ARG B 1 89 ? -19.203 -4.754 -5.598 1 87 89 ARG B O 1
ATOM 2113 N N . CYS B 1 90 ? -17.734 -3.092 -4.938 1 84.69 90 CYS B N 1
ATOM 2114 C CA . CYS B 1 90 ? -16.656 -4.008 -4.551 1 84.69 90 CYS B CA 1
ATOM 2115 C C . CYS B 1 90 ? -15.734 -3.367 -3.523 1 84.69 90 CYS B C 1
ATOM 2117 O O . CYS B 1 90 ? -15.773 -2.152 -3.32 1 84.69 90 CYS B O 1
ATOM 2119 N N . PRO B 1 91 ? -15.008 -4.117 -2.861 1 86 91 PRO B N 1
ATOM 2120 C CA . PRO B 1 91 ? -14.109 -3.594 -1.828 1 86 91 PRO B CA 1
ATOM 2121 C C . PRO B 1 91 ? -13.062 -2.635 -2.389 1 86 91 PRO B C 1
ATOM 2123 O O . PRO B 1 91 ? -12.609 -1.73 -1.683 1 86 91 PRO B O 1
ATOM 2126 N N . GLN B 1 92 ? -12.727 -2.805 -3.617 1 86 92 GLN B N 1
ATOM 2127 C CA . GLN B 1 92 ? -11.742 -1.918 -4.23 1 86 92 GLN B CA 1
ATOM 2128 C C . GLN B 1 92 ? -12.219 -0.47 -4.219 1 86 92 GLN B C 1
ATOM 2130 O O . GLN B 1 92 ? -11.438 0.451 -3.988 1 86 92 GLN B O 1
ATOM 2135 N N . GLU B 1 93 ? -13.453 -0.358 -4.527 1 89.81 93 GLU B N 1
ATOM 2136 C CA . GLU B 1 93 ? -14.031 0.981 -4.477 1 89.81 93 GLU B CA 1
ATOM 2137 C C . GLU B 1 93 ? -13.914 1.582 -3.078 1 89.81 93 GLU B C 1
ATOM 2139 O O . GLU B 1 93 ? -13.602 2.766 -2.932 1 89.81 93 GLU B O 1
ATOM 2144 N N . MET B 1 94 ? -14.148 0.758 -2.133 1 90.44 94 MET B N 1
ATOM 2145 C CA . MET B 1 94 ? -14.016 1.195 -0.746 1 90.44 94 MET B CA 1
ATOM 2146 C C . MET B 1 94 ? -12.578 1.604 -0.441 1 90.44 94 MET B C 1
ATOM 2148 O O . MET B 1 94 ? -12.336 2.623 0.209 1 90.44 94 MET B O 1
ATOM 2152 N N . PHE B 1 95 ? -11.711 0.819 -0.872 1 91 95 PHE B N 1
ATOM 2153 C CA . PHE B 1 95 ? -10.297 1.108 -0.7 1 91 95 PHE B CA 1
ATOM 2154 C C . PHE B 1 95 ? -9.945 2.473 -1.287 1 91 95 PHE B C 1
ATOM 2156 O O . PHE B 1 95 ? -9.305 3.291 -0.627 1 91 95 PHE B O 1
ATOM 2163 N N . GLN B 1 96 ? -10.414 2.705 -2.463 1 89.44 96 GLN B N 1
ATOM 2164 C CA . GLN B 1 96 ? -10.133 3.967 -3.141 1 89.44 96 GLN B CA 1
ATOM 2165 C C . GLN B 1 96 ? -10.711 5.148 -2.369 1 89.44 96 GLN B C 1
ATOM 2167 O O . GLN B 1 96 ? -10.062 6.188 -2.232 1 89.44 96 GLN B O 1
ATOM 2172 N N . LYS B 1 97 ? -11.867 5.027 -1.945 1 92.88 97 LYS B N 1
ATOM 2173 C CA . LYS B 1 97 ? -12.508 6.094 -1.184 1 92.88 97 LYS B CA 1
ATOM 2174 C C . LYS B 1 97 ? -11.742 6.387 0.106 1 92.88 97 LYS B C 1
ATOM 2176 O O . LYS B 1 97 ? -11.602 7.543 0.501 1 92.88 97 LYS B O 1
ATOM 2181 N N . MET B 1 98 ? -11.281 5.352 0.742 1 91.31 98 MET B N 1
ATOM 2182 C CA . MET B 1 98 ? -10.492 5.527 1.958 1 91.31 98 MET B CA 1
ATOM 2183 C C . MET B 1 98 ? -9.18 6.246 1.656 1 91.31 98 MET B C 1
ATOM 2185 O O . MET B 1 98 ? -8.797 7.176 2.367 1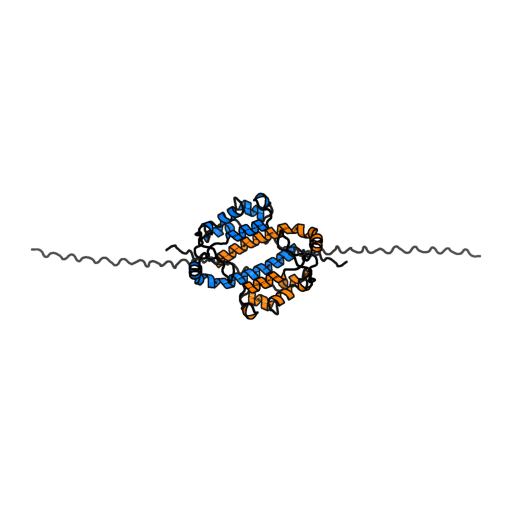 91.31 98 MET B O 1
ATOM 2189 N N . GLU B 1 99 ? -8.516 5.844 0.644 1 88.62 99 GLU B N 1
ATOM 2190 C CA . GLU B 1 99 ? -7.266 6.473 0.24 1 88.62 99 GLU B CA 1
ATOM 2191 C C . GLU B 1 99 ? -7.457 7.965 -0.013 1 88.62 99 GLU B C 1
ATOM 2193 O O . GLU B 1 99 ? -6.602 8.781 0.345 1 88.62 99 GLU B O 1
ATOM 2198 N N . ASP B 1 100 ? -8.555 8.344 -0.562 1 89.25 100 ASP B N 1
ATOM 2199 C CA . ASP B 1 100 ? -8.867 9.727 -0.915 1 89.25 100 ASP B CA 1
ATOM 2200 C C . ASP B 1 100 ? -8.977 10.602 0.332 1 89.25 100 ASP B C 1
ATOM 2202 O O . ASP B 1 100 ? -8.781 11.812 0.263 1 89.25 100 ASP B O 1
ATOM 2206 N N . THR B 1 101 ? -9.297 10.086 1.45 1 89 101 THR B N 1
ATOM 2207 C CA . THR B 1 101 ? -9.461 10.859 2.676 1 89 101 THR B CA 1
ATOM 2208 C C . THR B 1 101 ? -8.117 11.328 3.213 1 89 101 THR B C 1
ATOM 2210 O O . THR B 1 101 ? -8.055 12.195 4.082 1 89 101 THR B O 1
ATOM 2213 N N . PHE B 1 102 ? -7.113 10.914 2.664 1 85.19 102 PHE B N 1
ATOM 2214 C CA . PHE B 1 102 ? -5.793 11.258 3.182 1 85.19 102 PHE B CA 1
ATOM 2215 C C . PHE B 1 102 ? -5.121 12.305 2.297 1 85.19 102 PHE B C 1
ATOM 2217 O O . PHE B 1 102 ? -3.92 12.555 2.426 1 85.19 102 PHE B O 1
ATOM 2224 N N . ARG B 1 103 ? -5.922 12.812 1.518 1 89.69 103 ARG B N 1
ATOM 2225 C CA . ARG B 1 103 ? -5.449 13.922 0.7 1 89.69 103 ARG B CA 1
ATOM 2226 C C . ARG B 1 103 ? -5.727 15.258 1.379 1 89.69 103 ARG B C 1
ATOM 2228 O O . ARG B 1 103 ? -6.773 15.867 1.152 1 89.69 103 ARG B O 1
ATOM 2235 N N . PHE B 1 104 ? -4.859 15.688 2.23 1 90.81 104 PHE B N 1
ATOM 2236 C CA . PHE B 1 104 ? -4.918 16.969 2.912 1 90.81 104 PHE B CA 1
ATOM 2237 C C . PHE B 1 104 ? -3.551 17.641 2.922 1 90.81 104 PHE B C 1
ATOM 2239 O O . PHE B 1 104 ? -2.533 17 2.678 1 90.81 104 PHE B O 1
ATOM 2246 N N . CYS B 1 105 ? -3.568 18.922 3.164 1 92.69 105 CYS B N 1
ATOM 2247 C CA . CYS B 1 105 ? -2.311 19.656 3.166 1 92.69 105 CYS B CA 1
ATOM 2248 C C . CYS B 1 105 ? -1.476 19.297 4.391 1 92.69 105 CYS B C 1
ATOM 2250 O O . CYS B 1 105 ? -1.954 19.406 5.523 1 92.69 105 CYS B O 1
ATOM 2252 N N . ALA B 1 106 ? -0.256 18.984 4.266 1 92.06 106 ALA B N 1
ATOM 2253 C CA . ALA B 1 106 ? 0.62 18.531 5.348 1 92.06 106 ALA B CA 1
ATOM 2254 C C . ALA B 1 106 ? 1.006 19.703 6.25 1 92.06 106 ALA B C 1
ATOM 2256 O O . ALA B 1 106 ? 1.382 19.5 7.41 1 92.06 106 ALA B O 1
ATOM 2257 N N . HIS B 1 107 ? 0.956 20.844 5.684 1 93.31 107 HIS B N 1
ATOM 2258 C CA . HIS B 1 107 ? 1.36 22 6.473 1 93.31 107 HIS B CA 1
ATOM 2259 C C . HIS B 1 107 ? 0.177 22.594 7.23 1 93.31 107 HIS B C 1
ATOM 2261 O O . HIS B 1 107 ? 0.171 22.609 8.461 1 93.31 107 HIS B O 1
ATOM 2267 N N . CYS B 1 108 ? -0.834 23.094 6.586 1 90.94 108 CYS B N 1
ATOM 2268 C CA . CYS B 1 108 ? -1.936 23.797 7.234 1 90.94 108 CYS B CA 1
ATOM 2269 C C . CYS B 1 108 ? -3.068 22.828 7.578 1 90.94 108 CYS B C 1
ATOM 2271 O O . CYS B 1 108 ? -4.062 23.234 8.188 1 90.94 108 CYS B O 1
ATOM 2273 N N . ARG B 1 109 ? -3.055 21.609 7.18 1 88.69 109 ARG B N 1
ATOM 2274 C CA . ARG B 1 109 ? -3.98 20.531 7.527 1 88.69 109 ARG B CA 1
ATOM 2275 C C . ARG B 1 109 ? -5.344 20.766 6.879 1 88.69 109 ARG B C 1
ATOM 2277 O O . ARG B 1 109 ? -6.344 20.188 7.312 1 88.69 109 ARG B O 1
ATOM 2284 N N . ALA B 1 110 ? -5.328 21.531 5.871 1 87.81 110 ALA B N 1
ATOM 2285 C CA . ALA B 1 110 ? -6.594 21.797 5.188 1 87.81 110 ALA B CA 1
ATOM 2286 C C . ALA B 1 110 ? -7.062 20.578 4.406 1 87.81 110 ALA B C 1
ATOM 2288 O O . ALA B 1 110 ? -6.273 19.938 3.709 1 87.81 110 ALA B O 1
ATOM 2289 N N . LEU B 1 111 ? -8.328 20.281 4.625 1 86.19 111 LEU B N 1
ATOM 2290 C CA . LEU B 1 111 ? -9 19.281 3.807 1 86.19 111 LEU B CA 1
ATOM 2291 C C . LEU B 1 111 ? -9.469 19.875 2.486 1 86.19 111 LEU B C 1
ATOM 2293 O O . LEU B 1 111 ? -9.594 21.094 2.363 1 86.19 111 LEU B O 1
ATOM 2297 N N . PRO B 1 112 ? -9.703 19 1.517 1 85.19 112 PRO B N 1
ATOM 2298 C CA . PRO B 1 112 ? -10.125 19.516 0.214 1 85.19 112 PRO B CA 1
ATOM 2299 C C . PRO B 1 112 ? -11.375 20.406 0.306 1 85.19 112 PRO B C 1
ATOM 2301 O O . PRO B 1 112 ? -11.477 21.406 -0.407 1 85.19 112 PRO B O 1
ATOM 2304 N N . SER B 1 113 ? -12.25 20.016 1.121 1 82.69 113 SER B N 1
ATOM 2305 C CA . SER B 1 113 ? -13.484 20.766 1.27 1 82.69 113 SER B CA 1
ATOM 2306 C C . SER B 1 113 ? -13.219 22.172 1.788 1 82.69 113 SER B C 1
ATOM 2308 O O . SER B 1 113 ? -14.047 23.078 1.613 1 82.69 113 SER B O 1
ATOM 2310 N N . GLY B 1 114 ? -12.078 22.312 2.395 1 83.81 114 GLY B N 1
ATOM 2311 C CA . GLY B 1 114 ? -11.727 23.609 2.953 1 83.81 114 GLY B CA 1
ATOM 2312 C C . GLY B 1 114 ? -10.828 24.422 2.043 1 83.81 114 GLY B C 1
ATOM 2313 O O . GLY B 1 114 ? -10.445 25.547 2.387 1 83.81 114 GLY B O 1
ATOM 2314 N N . LEU B 1 115 ? -10.57 23.891 0.954 1 86.69 115 LEU B N 1
ATOM 2315 C CA . LEU B 1 115 ? -9.68 24.578 0.029 1 86.69 115 LEU B CA 1
ATOM 2316 C C . LEU B 1 115 ? -10.461 25.453 -0.94 1 86.69 115 LEU B C 1
ATOM 2318 O O . LEU B 1 115 ? -11.602 25.141 -1.284 1 86.69 115 LEU B O 1
ATOM 2322 N N . SER B 1 116 ? -9.836 26.609 -1.186 1 85.62 116 SER B N 1
ATOM 2323 C CA . SER B 1 116 ? -10.438 27.453 -2.217 1 85.62 116 SER B CA 1
ATOM 2324 C C . SER B 1 116 ? -10.422 26.766 -3.574 1 85.62 116 SER B C 1
ATOM 2326 O O . SER B 1 116 ? -9.617 25.859 -3.809 1 85.62 116 SER B O 1
ATOM 2328 N N . ASP B 1 117 ? -11.344 27.203 -4.461 1 80.88 117 ASP B N 1
ATOM 2329 C CA . ASP B 1 117 ? -11.5 26.594 -5.773 1 80.88 117 ASP B CA 1
ATOM 2330 C C . ASP B 1 117 ? -10.211 26.688 -6.586 1 80.88 117 ASP B C 1
ATOM 2332 O O . ASP B 1 117 ? -9.992 25.891 -7.508 1 80.88 117 ASP B O 1
ATOM 2336 N N . SER B 1 118 ? -9.406 27.531 -6.176 1 79.62 118 SER B N 1
ATOM 2337 C CA . SER B 1 118 ? -8.195 27.75 -6.953 1 79.62 118 SER B CA 1
ATOM 2338 C C . SER B 1 118 ? -7.059 26.859 -6.48 1 79.62 118 SER B C 1
ATOM 2340 O O . SER B 1 118 ? -6.051 26.703 -7.176 1 79.62 118 SER B O 1
ATOM 2342 N N . LYS B 1 119 ? -7.277 26.281 -5.387 1 83.31 119 LYS B N 1
ATOM 2343 C CA . LYS B 1 119 ? -6.184 25.469 -4.852 1 83.31 119 LYS B CA 1
ATOM 2344 C C . LYS B 1 119 ? -6.426 23.984 -5.098 1 83.31 119 LYS B C 1
ATOM 2346 O O . LYS B 1 119 ? -7.555 23.5 -4.973 1 83.31 119 LYS B O 1
ATOM 2351 N N . VAL B 1 120 ? -5.328 23.406 -5.586 1 87.81 120 VAL B N 1
ATOM 2352 C CA . VAL B 1 120 ? -5.324 21.953 -5.785 1 87.81 120 VAL B CA 1
ATOM 2353 C C . VAL B 1 120 ? -4.188 21.328 -4.98 1 87.81 120 VAL B C 1
ATOM 2355 O O . VAL B 1 120 ? -3.088 21.875 -4.914 1 87.81 120 VAL B O 1
ATOM 2358 N N . LEU B 1 121 ? -4.48 20.266 -4.277 1 93.62 121 LEU B N 1
ATOM 2359 C CA . LEU B 1 121 ? -3.461 19.562 -3.506 1 93.62 121 LEU B CA 1
ATOM 2360 C C . LEU B 1 121 ? -2.449 18.891 -4.426 1 93.62 121 LEU B C 1
ATOM 2362 O O . LEU B 1 121 ? -2.828 18.219 -5.383 1 93.62 121 LEU B O 1
ATOM 2366 N N . ARG B 1 122 ? -1.19 19.156 -4.152 1 94.38 122 ARG B N 1
ATOM 2367 C CA . ARG B 1 122 ? -0.112 18.531 -4.902 1 94.38 122 ARG B CA 1
ATOM 2368 C C . ARG B 1 122 ? 0.712 17.609 -4.008 1 94.38 122 ARG B C 1
ATOM 2370 O O . ARG B 1 122 ? 1.005 17.953 -2.861 1 94.38 122 ARG B O 1
ATOM 2377 N N . GLN B 1 123 ? 1.134 16.5 -4.562 1 92.75 123 GLN B N 1
ATOM 2378 C CA . GLN B 1 123 ? 1.839 15.453 -3.822 1 92.75 123 GLN B CA 1
ATOM 2379 C C . GLN B 1 123 ? 3.348 15.688 -3.848 1 92.75 123 GLN B C 1
ATOM 2381 O O . GLN B 1 123 ? 3.891 16.156 -4.852 1 92.75 123 GLN B O 1
ATOM 2386 N N . CYS B 1 124 ? 3.959 15.391 -2.688 1 93.25 124 CYS B N 1
ATOM 2387 C CA . CYS B 1 124 ? 5.418 15.367 -2.711 1 93.25 124 CYS B CA 1
ATOM 2388 C C . CYS B 1 124 ? 5.93 14.406 -3.779 1 93.25 124 CYS B C 1
ATOM 2390 O O . CYS B 1 124 ? 5.523 13.242 -3.822 1 93.25 124 CYS B O 1
ATOM 2392 N N . LYS B 1 125 ? 6.816 14.898 -4.633 1 85.5 125 LYS B N 1
ATOM 2393 C CA . LYS B 1 125 ? 7.277 14.117 -5.781 1 85.5 125 LYS B CA 1
ATOM 2394 C C . LYS B 1 125 ? 8.25 13.023 -5.348 1 85.5 125 LYS B C 1
ATOM 2396 O O . LYS B 1 125 ? 8.43 12.031 -6.059 1 85.5 125 LYS B O 1
ATOM 2401 N N . ARG B 1 126 ? 8.773 13.156 -4.172 1 84.06 126 ARG B N 1
ATOM 2402 C CA . ARG B 1 126 ? 9.797 12.211 -3.721 1 84.06 126 ARG B CA 1
ATOM 2403 C C . ARG B 1 126 ? 9.156 11.039 -2.979 1 84.06 126 ARG B C 1
ATOM 2405 O O . ARG B 1 126 ? 9.219 9.898 -3.441 1 84.06 126 ARG B O 1
ATOM 2412 N N . CYS B 1 127 ? 8.492 11.297 -1.868 1 86.44 127 CYS B N 1
ATOM 2413 C CA . CYS B 1 127 ? 7.938 10.211 -1.063 1 86.44 127 CYS B CA 1
ATOM 2414 C C . CYS B 1 127 ? 6.547 9.828 -1.55 1 86.44 127 CYS B C 1
ATOM 2416 O O . CYS B 1 127 ? 6.066 8.734 -1.263 1 86.44 127 CYS B O 1
ATOM 2418 N N . ARG B 1 128 ? 5.891 10.766 -2.164 1 87.38 128 ARG B N 1
ATOM 2419 C CA . ARG B 1 128 ? 4.535 10.586 -2.674 1 87.38 128 ARG B CA 1
ATOM 2420 C C . ARG B 1 128 ? 3.559 10.297 -1.538 1 87.38 128 ARG B C 1
ATOM 2422 O O . ARG B 1 128 ? 2.52 9.664 -1.749 1 87.38 128 ARG B O 1
ATOM 2429 N N . ASN B 1 129 ? 3.867 10.711 -0.359 1 88.56 129 ASN B N 1
ATOM 2430 C CA . ASN B 1 129 ? 3.035 10.352 0.783 1 88.56 129 ASN B CA 1
ATOM 2431 C C . ASN B 1 129 ? 2.352 11.57 1.387 1 88.56 129 ASN B C 1
ATOM 2433 O O . ASN B 1 129 ? 1.436 11.438 2.201 1 88.56 129 ASN B O 1
ATOM 2437 N N . VAL B 1 130 ? 2.744 12.758 1.001 1 92.19 130 VAL B N 1
ATOM 2438 C CA . VAL B 1 130 ? 2.143 13.953 1.579 1 92.19 130 VAL B CA 1
ATOM 2439 C C . VAL B 1 130 ? 1.734 14.922 0.465 1 92.19 130 VAL B C 1
ATOM 2441 O O . VAL B 1 130 ? 2.213 14.812 -0.666 1 92.19 130 VAL B O 1
ATOM 2444 N N . TYR B 1 131 ? 0.784 15.766 0.85 1 94.06 131 TYR B N 1
ATOM 2445 C CA . TYR B 1 131 ? 0.226 16.734 -0.086 1 94.06 131 TYR B CA 1
ATOM 2446 C C . TYR B 1 131 ? 0.357 18.156 0.455 1 94.06 131 TYR B C 1
ATOM 2448 O O . TYR B 1 131 ? 0.463 18.359 1.667 1 94.06 131 TYR B O 1
ATOM 2456 N N . TYR B 1 132 ? 0.396 19.062 -0.511 1 95.56 132 TYR B N 1
ATOM 2457 C CA . TYR B 1 132 ? 0.41 20.469 -0.163 1 95.56 132 TYR B CA 1
ATOM 2458 C C . TYR B 1 132 ? -0.604 21.25 -0.995 1 95.56 132 TYR B C 1
ATOM 2460 O O . TYR B 1 132 ? -0.796 20.969 -2.178 1 95.56 132 TYR B O 1
ATOM 2468 N N . CYS B 1 133 ? -1.223 22.25 -0.373 1 94.75 133 CYS B N 1
ATOM 2469 C CA . CYS B 1 133 ? -2.248 23.031 -1.056 1 94.75 133 CYS B CA 1
ATOM 2470 C C . CYS B 1 133 ? -1.63 24.188 -1.827 1 94.75 133 CYS B C 1
ATOM 2472 O O . CYS B 1 133 ? -2.338 24.938 -2.498 1 94.75 133 CYS B O 1
ATOM 2474 N N . GLY B 1 134 ? -0.308 24.406 -1.768 1 94.75 134 GLY B N 1
ATOM 2475 C CA . GLY B 1 134 ? 0.419 25.422 -2.508 1 94.75 134 GLY B CA 1
ATOM 2476 C C . GLY B 1 134 ? 1.904 25.453 -2.195 1 94.75 134 GLY B C 1
ATOM 2477 O O . GLY B 1 134 ? 2.355 24.781 -1.265 1 94.75 134 GLY B O 1
ATOM 2478 N N . PRO B 1 135 ? 2.629 26.203 -3.014 1 95.25 135 PRO B N 1
ATOM 2479 C CA . PRO B 1 135 ? 4.074 26.266 -2.799 1 95.25 135 PRO B CA 1
ATOM 2480 C C . PRO B 1 135 ? 4.441 26.875 -1.441 1 95.25 135 PRO B C 1
ATOM 2482 O O . PRO B 1 135 ? 5.457 26.484 -0.85 1 95.25 135 PRO B O 1
ATOM 2485 N N . GLU B 1 136 ? 3.617 27.719 -1.028 1 95.81 136 GLU B N 1
ATOM 2486 C CA . GLU B 1 136 ? 3.889 28.344 0.26 1 95.81 136 GLU B CA 1
ATOM 2487 C C . GLU B 1 136 ? 3.838 27.328 1.396 1 95.81 136 GLU B C 1
ATOM 2489 O O . GLU B 1 136 ? 4.723 27.297 2.252 1 95.81 136 GLU B O 1
ATOM 2494 N N . CYS B 1 137 ? 2.828 26.5 1.405 1 96.25 137 CYS B N 1
ATOM 2495 C CA . CYS B 1 137 ? 2.713 25.469 2.426 1 96.25 137 CYS B CA 1
ATOM 2496 C C . CYS B 1 137 ? 3.855 24.469 2.318 1 96.25 137 CYS B C 1
ATOM 2498 O O . CYS B 1 137 ? 4.383 24.016 3.334 1 96.25 137 CYS B O 1
ATOM 2500 N N . GLN B 1 138 ? 4.176 24.172 1.13 1 95.5 138 GLN B N 1
ATOM 2501 C CA . GLN B 1 138 ? 5.281 23.234 0.926 1 95.5 138 GLN B CA 1
ATOM 2502 C C . GLN B 1 138 ? 6.586 23.797 1.48 1 95.5 138 GLN B C 1
ATOM 2504 O O . GLN B 1 138 ? 7.309 23.094 2.201 1 95.5 138 GLN B O 1
ATOM 2509 N N . ARG B 1 139 ? 6.902 25 1.172 1 97.25 139 ARG B N 1
ATOM 2510 C CA . ARG B 1 139 ? 8.117 25.656 1.65 1 97.25 139 ARG B CA 1
ATOM 2511 C C . ARG B 1 139 ? 8.133 25.734 3.174 1 97.25 139 ARG B C 1
ATOM 2513 O O . ARG B 1 139 ? 9.156 25.484 3.807 1 97.25 139 ARG B O 1
ATOM 2520 N N . SER B 1 140 ? 7.027 26.047 3.672 1 96.5 140 SER B N 1
ATOM 2521 C CA . SER B 1 140 ? 6.926 26.219 5.117 1 96.5 140 SER B CA 1
ATOM 2522 C C . SER B 1 140 ? 7.113 24.891 5.84 1 96.5 140 SER B C 1
ATOM 2524 O O . SER B 1 140 ? 7.625 24.844 6.961 1 96.5 140 SER B O 1
ATOM 2526 N N . ASP B 1 141 ? 6.684 23.828 5.191 1 95.31 141 ASP B N 1
ATOM 2527 C CA . ASP B 1 141 ? 6.727 22.516 5.824 1 95.31 141 ASP B CA 1
ATOM 2528 C C . ASP B 1 141 ? 8.062 21.828 5.562 1 95.31 141 ASP B C 1
ATOM 2530 O O . ASP B 1 141 ? 8.398 20.844 6.219 1 95.31 141 ASP B O 1
ATOM 2534 N N . TRP B 1 142 ? 8.789 22.312 4.707 1 95.06 142 TRP B N 1
ATOM 2535 C CA . TRP B 1 142 ? 9.961 21.609 4.184 1 95.06 142 TRP B CA 1
ATOM 2536 C C . TRP B 1 142 ? 10.953 21.312 5.297 1 95.06 142 TRP B C 1
ATOM 2538 O O . TRP B 1 142 ? 11.5 20.203 5.367 1 95.06 142 TRP B O 1
ATOM 2548 N N . PRO B 1 143 ? 11.273 22.219 6.27 1 94.62 143 PRO B N 1
ATOM 2549 C CA . PRO B 1 143 ? 12.234 21.906 7.336 1 94.62 143 PRO B CA 1
ATOM 2550 C C . PRO B 1 143 ? 11.859 20.656 8.117 1 94.62 143 PRO B C 1
ATOM 2552 O O . PRO B 1 143 ? 12.742 19.891 8.523 1 94.62 143 PRO B O 1
ATOM 2555 N N . GLU B 1 144 ? 10.594 20.375 8.258 1 92.38 144 GLU B N 1
ATOM 2556 C CA . GLU B 1 144 ? 10.148 19.172 8.969 1 92.38 144 GLU B CA 1
ATOM 2557 C C . GLU B 1 144 ? 10.055 17.969 8.023 1 92.38 144 GLU B C 1
ATOM 2559 O O . GLU B 1 144 ? 10.531 16.891 8.344 1 92.38 144 GLU B O 1
ATOM 2564 N N . HIS B 1 145 ? 9.523 18.219 6.871 1 93.12 145 HIS B N 1
ATOM 2565 C CA . HIS B 1 145 ? 9.305 17.141 5.922 1 93.12 145 HIS B CA 1
ATOM 2566 C C . HIS B 1 145 ? 10.625 16.547 5.441 1 93.12 145 HIS B C 1
ATOM 2568 O O . HIS B 1 145 ? 10.734 15.336 5.246 1 93.12 145 HIS B O 1
ATOM 2574 N N . ARG B 1 146 ? 11.539 17.344 5.254 1 92.38 146 ARG B N 1
ATOM 2575 C CA . ARG B 1 146 ? 12.828 16.891 4.727 1 92.38 146 ARG B CA 1
ATOM 2576 C C . ARG B 1 146 ? 13.453 15.844 5.637 1 92.38 146 ARG B C 1
ATOM 2578 O O . ARG B 1 146 ? 14.211 14.992 5.176 1 92.38 146 ARG B O 1
ATOM 2585 N N . LYS B 1 147 ? 13.078 15.859 6.934 1 89.81 147 LYS B N 1
ATOM 2586 C CA . LYS B 1 147 ? 13.641 14.93 7.914 1 89.81 147 LYS B CA 1
ATOM 2587 C C . LYS B 1 147 ? 13.078 13.523 7.727 1 89.81 147 LYS B C 1
ATOM 2589 O O . LYS B 1 147 ? 13.695 12.539 8.133 1 89.81 147 LYS B O 1
ATOM 2594 N N . VAL B 1 148 ? 11.914 13.492 7.137 1 90.81 148 VAL B N 1
ATOM 2595 C CA . VAL B 1 148 ? 11.25 12.195 7.148 1 90.81 148 VAL B CA 1
ATOM 2596 C C . VAL B 1 148 ? 10.938 11.758 5.719 1 90.81 148 VAL B C 1
ATOM 2598 O O . VAL B 1 148 ? 10.469 10.641 5.492 1 90.81 148 VAL B O 1
ATOM 2601 N N . CYS B 1 149 ? 11.18 12.539 4.723 1 90.38 149 CYS B N 1
ATOM 2602 C CA . CYS B 1 149 ? 10.789 12.273 3.344 1 90.38 149 CYS B CA 1
ATOM 2603 C C . CYS B 1 149 ? 11.383 10.961 2.848 1 90.38 149 CYS B C 1
ATOM 2605 O O . CYS B 1 149 ? 10.672 10.125 2.289 1 90.38 149 CYS B O 1
ATOM 2607 N N . GLN B 1 150 ? 12.68 10.844 3.111 1 84.5 150 GLN B N 1
ATOM 2608 C CA . GLN B 1 150 ? 13.352 9.617 2.682 1 84.5 150 GLN B CA 1
ATOM 2609 C C . GLN B 1 150 ? 12.859 8.414 3.477 1 84.5 150 GLN B C 1
ATOM 2611 O O . GLN B 1 150 ? 12.656 7.332 2.916 1 84.5 150 GLN B O 1
ATOM 2616 N N . GLU B 1 151 ? 12.703 8.625 4.68 1 85 151 GLU B N 1
ATOM 2617 C CA . GLU B 1 151 ? 12.25 7.547 5.559 1 85 151 GLU B CA 1
ATOM 2618 C C . GLU B 1 151 ? 10.875 7.035 5.137 1 85 151 GLU B C 1
ATOM 2620 O O . GLU B 1 151 ? 10.625 5.828 5.16 1 85 151 GLU B O 1
ATOM 2625 N N . LEU B 1 152 ? 10.047 7.875 4.805 1 88.5 152 LEU B N 1
ATOM 2626 C CA . LEU B 1 152 ? 8.703 7.496 4.383 1 88.5 152 LEU B CA 1
ATOM 2627 C C . LEU B 1 152 ? 8.75 6.582 3.162 1 88.5 152 LEU B C 1
ATOM 2629 O O . LEU B 1 152 ? 7.988 5.617 3.074 1 88.5 152 LEU B O 1
ATOM 2633 N N . HIS B 1 153 ? 9.633 6.809 2.295 1 84.31 153 HIS B N 1
ATOM 2634 C CA . HIS B 1 153 ? 9.758 5.98 1.101 1 84.31 153 HIS B CA 1
ATOM 2635 C C . HIS B 1 153 ? 10.305 4.602 1.442 1 84.31 153 HIS B C 1
ATOM 2637 O O . HIS B 1 153 ? 9.852 3.594 0.902 1 84.31 153 HIS B O 1
ATOM 2643 N N . LEU B 1 154 ? 11.289 4.645 2.258 1 84.56 154 LEU B N 1
ATOM 2644 C CA . LEU B 1 154 ? 11.883 3.371 2.643 1 84.56 154 LEU B CA 1
ATOM 2645 C C . LEU B 1 154 ? 10.883 2.504 3.395 1 84.56 154 LEU B C 1
ATOM 2647 O O . LEU B 1 154 ? 10.828 1.29 3.186 1 84.56 154 LEU B O 1
ATOM 2651 N N . VAL B 1 155 ? 10.102 3.107 4.199 1 86.75 155 VAL B N 1
ATOM 2652 C CA . VAL B 1 155 ? 9.055 2.391 4.926 1 86.75 155 VAL B CA 1
ATOM 2653 C C . VAL B 1 155 ? 8.023 1.845 3.943 1 86.75 155 VAL B C 1
ATOM 2655 O O . VAL B 1 155 ? 7.543 0.718 4.098 1 86.75 155 VAL B O 1
ATOM 2658 N N . ALA B 1 156 ? 7.727 2.613 2.963 1 88.19 156 ALA B N 1
ATOM 2659 C CA . ALA B 1 156 ? 6.785 2.168 1.938 1 88.19 156 ALA B CA 1
ATOM 2660 C C . ALA B 1 156 ? 7.312 0.938 1.204 1 88.19 156 ALA B C 1
ATOM 2662 O O . ALA B 1 156 ? 6.566 -0.004 0.938 1 88.19 156 ALA B O 1
ATOM 2663 N N . VAL B 1 157 ? 8.57 0.91 0.884 1 86.12 157 VAL B N 1
ATOM 2664 C CA . VAL B 1 157 ? 9.188 -0.228 0.211 1 86.12 157 VAL B CA 1
ATOM 2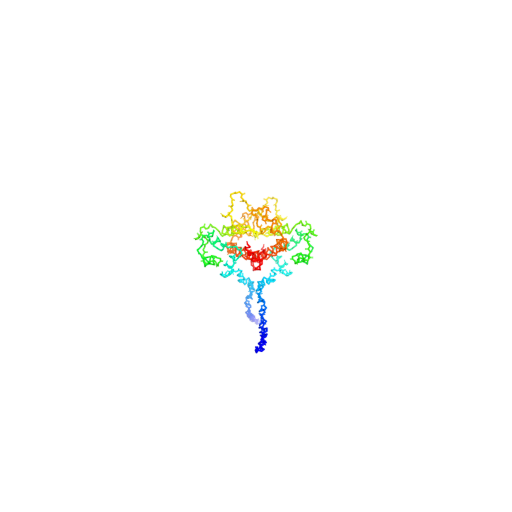665 C C . VAL B 1 157 ? 9.117 -1.462 1.108 1 86.12 157 VAL B C 1
ATOM 2667 O O . VAL B 1 157 ? 8.781 -2.555 0.645 1 86.12 157 VAL B O 1
ATOM 2670 N N . ASP B 1 158 ? 9.391 -1.259 2.303 1 85.81 158 ASP B N 1
ATOM 2671 C CA . ASP B 1 158 ? 9.328 -2.352 3.268 1 85.81 158 ASP B CA 1
ATOM 2672 C C . ASP B 1 158 ? 7.918 -2.93 3.359 1 85.81 158 ASP B C 1
ATOM 2674 O O . ASP B 1 158 ? 7.738 -4.148 3.336 1 85.81 158 ASP B O 1
ATOM 2678 N N . ARG B 1 159 ? 6.98 -2.105 3.461 1 86.75 159 ARG B N 1
ATOM 2679 C CA . ARG B 1 159 ? 5.59 -2.539 3.559 1 86.75 159 ARG B CA 1
ATOM 2680 C C . ARG B 1 159 ? 5.141 -3.227 2.273 1 86.75 159 ARG B C 1
ATOM 2682 O O . ARG B 1 159 ? 4.336 -4.16 2.312 1 86.75 159 ARG B O 1
ATOM 2689 N N . LEU B 1 160 ? 5.668 -2.791 1.2 1 88 160 LEU B N 1
ATOM 2690 C CA . LEU B 1 160 ? 5.367 -3.461 -0.06 1 88 160 LEU B CA 1
ATOM 2691 C C . LEU B 1 160 ? 5.883 -4.895 -0.049 1 88 160 LEU B C 1
ATOM 2693 O O . LEU B 1 160 ? 5.172 -5.816 -0.462 1 88 160 LEU B O 1
ATOM 2697 N N . MET B 1 161 ? 7.043 -5.055 0.409 1 85.5 161 MET B N 1
ATOM 2698 C CA . MET B 1 161 ? 7.613 -6.395 0.481 1 85.5 161 MET B CA 1
ATOM 2699 C C . MET B 1 161 ? 6.766 -7.297 1.374 1 85.5 161 MET B C 1
ATOM 2701 O O . MET B 1 161 ? 6.5 -8.453 1.026 1 85.5 161 MET B O 1
ATOM 2705 N N . GLU B 1 162 ? 6.379 -6.789 2.445 1 84.19 162 GLU B N 1
ATOM 2706 C CA . GLU B 1 162 ? 5.516 -7.539 3.352 1 84.19 162 GLU B CA 1
ATOM 2707 C C . GLU B 1 162 ? 4.191 -7.898 2.682 1 84.19 162 GLU B C 1
ATOM 2709 O O . GLU B 1 162 ? 3.699 -9.016 2.828 1 84.19 162 GLU B O 1
ATOM 2714 N N . TRP B 1 163 ? 3.65 -6.984 2.078 1 87.62 163 TRP B N 1
ATOM 2715 C CA . TRP B 1 163 ? 2.389 -7.207 1.378 1 87.62 163 TRP B CA 1
ATOM 2716 C C . TRP B 1 163 ? 2.537 -8.305 0.326 1 87.62 163 TRP B C 1
ATOM 2718 O O . TRP B 1 163 ? 1.675 -9.172 0.202 1 87.62 163 TRP B O 1
ATOM 2728 N N . LEU B 1 164 ? 3.553 -8.242 -0.406 1 83.19 164 LEU B N 1
ATOM 2729 C CA . LEU B 1 164 ? 3.789 -9.242 -1.443 1 83.19 164 LEU B CA 1
ATOM 2730 C C . LEU B 1 164 ? 3.891 -10.641 -0.84 1 83.19 164 LEU B C 1
ATOM 2732 O O . LEU B 1 164 ? 3.391 -11.609 -1.418 1 83.19 164 LEU B O 1
ATOM 2736 N N . LEU B 1 165 ? 4.441 -10.773 0.291 1 83.75 165 LEU B N 1
ATOM 2737 C CA . LEU B 1 165 ? 4.527 -12.055 0.987 1 83.75 165 LEU B CA 1
ATOM 2738 C C . LEU B 1 165 ? 3.143 -12.539 1.404 1 83.75 165 LEU B C 1
ATOM 2740 O O . LEU B 1 165 ? 2.814 -13.711 1.232 1 83.75 165 LEU B O 1
ATOM 2744 N N . VAL B 1 166 ? 2.387 -11.656 1.876 1 83.06 166 VAL B N 1
ATOM 2745 C CA . VAL B 1 166 ? 1.042 -12 2.332 1 83.06 166 VAL B CA 1
ATOM 2746 C C . VAL B 1 166 ? 0.187 -12.438 1.146 1 83.06 166 VAL B C 1
ATOM 2748 O O . VAL B 1 166 ? -0.522 -13.438 1.221 1 83.06 166 VAL B O 1
ATOM 2751 N N . THR B 1 167 ? 0.25 -11.664 0.084 1 84.62 167 THR B N 1
ATOM 2752 C CA . THR B 1 167 ? -0.515 -11.992 -1.114 1 84.62 167 THR B CA 1
ATOM 2753 C C . THR B 1 167 ? -0.108 -13.359 -1.658 1 84.62 167 THR B C 1
ATOM 2755 O O . THR B 1 167 ? -0.963 -14.156 -2.051 1 84.62 167 THR B O 1
ATOM 2758 N N . GLU B 1 168 ? 1.203 -13.57 -1.729 1 82.06 168 GLU B N 1
ATOM 2759 C CA . GLU B 1 168 ? 1.681 -14.875 -2.174 1 82.06 168 GLU B CA 1
ATOM 2760 C C . GLU B 1 168 ? 1.107 -16 -1.312 1 82.06 168 GLU B C 1
ATOM 2762 O O . GLU B 1 168 ? 0.649 -17.016 -1.833 1 82.06 168 GLU B O 1
ATOM 2767 N N . HIS B 1 169 ? 1.093 -15.766 -0.054 1 83.31 169 HIS B N 1
ATOM 2768 C CA . HIS B 1 169 ? 0.604 -16.781 0.87 1 83.31 169 HIS B CA 1
ATOM 2769 C C . HIS B 1 169 ? -0.891 -17.016 0.687 1 83.31 169 HIS B C 1
ATOM 2771 O O . HIS B 1 169 ? -1.352 -18.172 0.73 1 83.31 169 HIS B O 1
ATOM 2777 N N . LEU B 1 170 ? -1.618 -16.047 0.523 1 83.62 170 LEU B N 1
ATOM 2778 C CA . LEU B 1 170 ? -3.064 -16.156 0.371 1 83.62 170 LEU B CA 1
ATOM 2779 C C . LEU B 1 170 ? -3.42 -16.828 -0.953 1 83.62 170 LEU B C 1
ATOM 2781 O O . LEU B 1 170 ? -4.344 -17.641 -1.014 1 83.62 170 LEU B O 1
ATOM 2785 N N . ASN B 1 171 ? -2.684 -16.531 -1.953 1 84.25 171 ASN B N 1
ATOM 2786 C CA . ASN B 1 171 ? -2.982 -17.062 -3.275 1 84.25 171 ASN B CA 1
ATOM 2787 C C . ASN B 1 171 ? -2.459 -18.484 -3.43 1 84.25 171 ASN B C 1
ATOM 2789 O O . ASN B 1 171 ? -3.023 -19.281 -4.184 1 84.25 171 ASN B O 1
ATOM 2793 N N . PHE B 1 172 ? -1.322 -18.75 -2.828 1 79.5 172 PHE B N 1
ATOM 2794 C CA . PHE B 1 172 ? -0.673 -20.047 -2.984 1 79.5 172 PHE B CA 1
ATOM 2795 C C . PHE B 1 172 ? -0.406 -20.688 -1.626 1 79.5 172 PHE B C 1
ATOM 2797 O O . PHE B 1 172 ? 0.738 -20.734 -1.17 1 79.5 172 PHE B O 1
ATOM 2804 N N . PRO B 1 173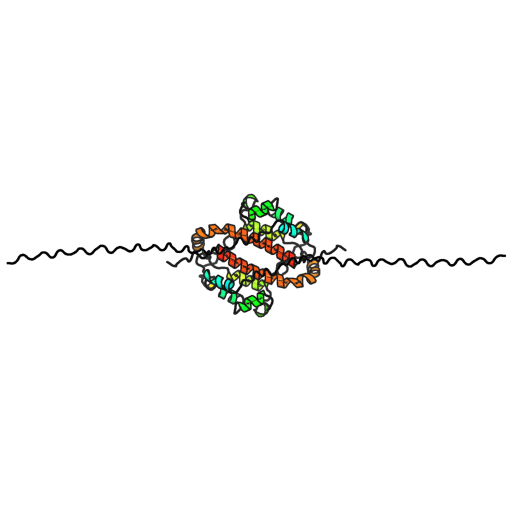 ? -1.438 -21.188 -1.032 1 68.5 173 PRO B N 1
ATOM 2805 C CA . PRO B 1 173 ? -1.177 -21.797 0.272 1 68.5 173 PRO B CA 1
ATOM 2806 C C . PRO B 1 173 ? -0.337 -23.062 0.17 1 68.5 173 PRO B C 1
ATOM 2808 O O . PRO B 1 173 ? -0.354 -23.734 -0.863 1 68.5 173 PRO B O 1
ATOM 2811 N N . SER B 1 174 ? 0.901 -23.203 0.726 1 62.66 174 SER B N 1
ATOM 2812 C CA . SER B 1 174 ? 1.881 -24.281 0.696 1 62.66 174 SER B CA 1
ATOM 2813 C C . SER B 1 174 ? 1.261 -25.578 0.182 1 62.66 174 SER B C 1
ATOM 2815 O O . SER B 1 174 ? 1.963 -26.438 -0.349 1 62.66 174 SER B O 1
ATOM 2817 N N . GLY B 1 175 ? 0.122 -25.984 0.466 1 50 175 GLY B N 1
ATOM 2818 C CA . GLY B 1 175 ? -0.242 -27.328 0.037 1 50 175 GLY B CA 1
ATOM 2819 C C . GLY B 1 175 ? -0.351 -27.453 -1.471 1 50 175 GLY B C 1
ATOM 2820 O O . GLY B 1 175 ? -0.514 -28.562 -1.989 1 50 175 GLY B O 1
ATOM 2821 N N . THR B 1 176 ? -0.686 -26.547 -2.217 1 44.97 176 THR B N 1
ATOM 2822 C CA . THR B 1 176 ? -1.066 -26.875 -3.584 1 44.97 176 THR B CA 1
ATOM 2823 C C . THR B 1 176 ? 0.164 -26.969 -4.484 1 44.97 176 THR B C 1
ATOM 2825 O O . THR B 1 176 ? 0.651 -25.953 -4.977 1 44.97 176 THR B O 1
ATOM 2828 N N . TRP B 1 177 ? 1.204 -27.625 -4.203 1 39.72 177 TRP B N 1
ATOM 2829 C CA . TRP B 1 177 ? 2.141 -28.078 -5.223 1 39.72 177 TRP B CA 1
ATOM 2830 C C . TRP B 1 177 ? 1.397 -28.578 -6.461 1 39.72 177 TRP B C 1
ATOM 2832 O O . TRP B 1 177 ? 0.619 -29.531 -6.383 1 39.72 177 TRP B O 1
ATOM 2842 N N . HIS B 1 178 ? 0.901 -27.859 -7.328 1 37.31 178 HIS B N 1
ATOM 2843 C CA . HIS B 1 178 ? 0.487 -28.516 -8.562 1 37.31 178 HIS B CA 1
ATOM 2844 C C . HIS B 1 178 ? 1.605 -29.391 -9.133 1 37.31 178 HIS B C 1
ATOM 2846 O O . HIS B 1 178 ? 2.674 -28.891 -9.484 1 37.31 178 HIS B O 1
ATOM 2852 N N . SER B 1 179 ? 1.815 -30.656 -8.688 1 30.45 179 SER B N 1
ATOM 2853 C CA . SER B 1 179 ? 2.475 -31.734 -9.43 1 30.45 179 SER B CA 1
ATOM 2854 C C . SER B 1 179 ? 2.154 -31.641 -10.914 1 30.45 179 SER B C 1
ATOM 2856 O O . SER B 1 179 ? 0.986 -31.609 -11.305 1 30.45 179 SER B O 1
ATOM 2858 N N . SER B 1 180 ? 3 -30.922 -11.703 1 30.3 180 SER B N 1
ATOM 2859 C CA . SER B 1 180 ? 2.93 -31.375 -13.094 1 30.3 180 SER B CA 1
ATOM 2860 C C . SER B 1 180 ? 2.566 -32.844 -13.188 1 30.3 180 SER B C 1
ATOM 2862 O O . SER B 1 180 ? 3.279 -33.719 -12.656 1 30.3 180 SER B O 1
ATOM 2864 N N . ALA B 1 181 ? 1.241 -33.125 -13.25 1 27.64 181 ALA B N 1
ATOM 2865 C CA . ALA B 1 181 ? 1.021 -34.406 -13.953 1 27.64 181 ALA B CA 1
ATOM 2866 C C . ALA B 1 181 ? 1.678 -34.375 -15.328 1 27.64 181 ALA B C 1
ATOM 2868 O O . ALA B 1 181 ? 1.648 -33.344 -16.016 1 27.64 181 ALA B O 1
#

Radius of gyration: 33.28 Å; Cα contacts (8 Å, |Δi|>4): 339; chains: 2; bounding box: 49×174×103 Å

Organism: NCBI:txid286419

Nearest PDB structures (foldseek):
  7bj1-assembly1_A  TM=8.423E-01  e=3.871E-02  Homo sapiens
  6p7z-assembly1_A  TM=8.360E-01  e=5.140E-02  Homo sapiens
  6paf-assembly1_A  TM=8.479E-01  e=8.092E-02  Homo sapiens
  6o9o-assembly1_A  TM=8.553E-01  e=1.204E-01  Homo sapiens
  6p6k-assembly1_A  TM=9.176E-01  e=1.692E-01  Homo sapiens

InterPro domains:
  IPR002893 Zinc finger, MYND-type [PF01753] (105-149)
  IPR002893 Zinc finger, MYND-type [PS01360] (105-149)
  IPR002893 Zinc finger, MYND-type [PS50865] (105-149)
  IPR052839 Mitochondrial gene expression regulator [PTHR46920] (1-179)

Foldseek 3Di:
DDDDPPPDPPDPDPPPPPPPVVVPPPPPVLVPPCCPCPVCPQDPVRLCCVCVQQNCLSVQLCVLLQHDDVVRVSCVVVVNDPSVVRVDPHVVSSVVSNVQSQQAAPQPNDDPVRDDPPWDWDADPQLRRHTHRDPVSCVVCCVPCVVCSVVSNVVVVVVVVVVVVVVCCVVDPVPCPPPPD/DDDPDPPPPPDPDDPPPPPPPVVPPPPPVLVPPCCPCVCPPQDPVRLCCVCVQQNCLSVQLCVLLQHDDVVRVSCVVVVNDPSVVRVDPHVVVSVVSNVLSQQAAPQPNDDPVRDDPPWDWDADPQLRRHTHRDPVSCVVCCVVCVVCSVVSNVVVVVVVVVVVVVVCCVVDPVPPPVPPD

Sequence (362 aa):
MAPRSRQRRHKKSPSSVTPVVVTPPTVVTSVPLTLSKSDPSIDALGFFSLDNNVPGLSQLILQKLNMKSYEEYKLVLDGGASVSGFGFRCPQEMFQKMEDTFRFCAHCRALPSGLSDSKVLRQCKRCRNVYYCGPECQRSDWPEHRKVCQELHLVAVDRLMEWLLVTEHLNFPSGTWHSSAMAPRSRQRRHKKSPSSVTPVVVTPPTVVTSVPLTLSKSDPSIDALGFFSLDNNVPGLSQLILQKLNMKSYEEYKLVLDGGASVSGFGFRCPQEMFQKMEDTFRFCAHCRALPSGLSDSKVLRQCKRCRNVYYCGPECQRSDWPEHRKVCQELHLVAVDRLMEWLLVTEHLNFPSGTWHSSA

pLDDT: mean 74.78, std 24.61, range [27.64, 97.31]